Protein AF-A0A6B1H856-F1 (afdb_monomer)

Foldseek 3Di:
DDDPVVVVVVVVVVVVVVVVVVVVVVVVVVVVVVVVVVVVVVVVVVVVVVVVVVVVVVVVVVVVVVVVVVPDDPPPPPADDPDDDDPLLVVLCVLLVLLVVLLVVLVVCLVVCAPPDLVVLLVVLLCCLPPPDDDDPVSVVSLVVSCVVVVHDSSVSSVSSSNSNSVSSCVVNVVRD

Radius of gyration: 38.72 Å; Cα contacts (8 Å, |Δi|>4): 81; chains: 1; bounding box: 56×28×126 Å

Nearest PDB structures (foldseek):
  2x1e-assembly1_A  TM=2.823E-01  e=1.267E+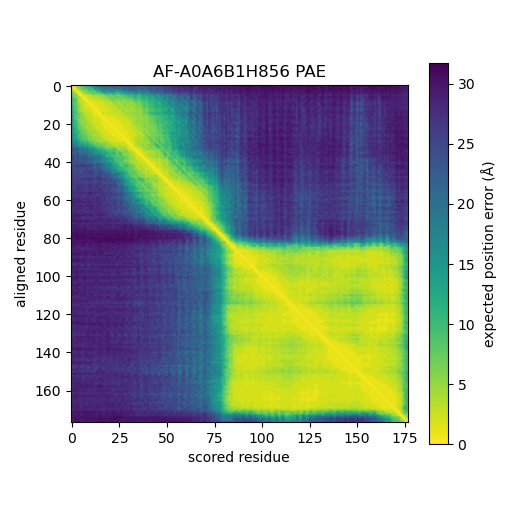00  Penicillium chrysogenum
  1d3y-assembly1_A  TM=3.545E-01  e=3.006E+00  Methanocaldococcus jannaschii
  6f03-assembly2_C  TM=2.697E-01  e=6.355E+00  Burkholderia pseudomallei K96243
  5lm1-assembly1_A  TM=1.932E-01  e=6.732E+00  Homo sapiens

pLDDT: mean 79.36, std 14.5, range [36.16, 94.88]

Secondary structure (DSSP, 8-state):
--SHHHHHHHHHHHHHHHHHHHHHHHHHHHHHHHHHHHHHHHHHHHHHHHHHHHHHHHHHHHHHHHHHHHHS------SS-S-PPPHHHHHHHHHTTHHHHHHHHHHHHHHHHTT--HHHHHHHHHHIIIII----HHHHHHHHHHHHHHT--HHHHHHHHHHHHHHHHHHHTT---

Structure (mmCIF, N/CA/C/O backbone):
data_AF-A0A6B1H856-F1
#
_entry.id   AF-A0A6B1H856-F1
#
loop_
_atom_site.group_PDB
_atom_site.id
_atom_site.type_symbol
_atom_site.label_atom_id
_atom_site.label_alt_id
_atom_site.label_comp_id
_atom_site.label_asym_id
_atom_site.label_entity_id
_atom_site.label_seq_id
_atom_site.pdbx_PDB_ins_code
_atom_site.Cartn_x
_atom_site.Cartn_y
_atom_site.Cartn_z
_atom_site.occupancy
_atom_site.B_iso_or_equiv
_atom_site.auth_seq_id
_atom_site.auth_comp_id
_atom_site.auth_asym_id
_atom_site.auth_atom_id
_atom_site.pdbx_PDB_model_num
ATOM 1 N N . MET A 1 1 ? 32.431 11.350 -100.558 1.00 49.12 1 MET A N 1
ATOM 2 C CA . MET A 1 1 ? 33.643 11.437 -99.713 1.00 49.12 1 MET A CA 1
ATOM 3 C C . MET A 1 1 ? 33.444 12.618 -98.779 1.00 49.12 1 MET A C 1
ATOM 5 O O . MET A 1 1 ? 33.185 13.685 -99.306 1.00 49.12 1 MET A O 1
ATOM 9 N N . GLU A 1 2 ? 33.426 12.564 -97.451 1.00 56.44 2 GLU A N 1
ATOM 10 C CA . GLU A 1 2 ? 33.459 11.530 -96.404 1.00 56.44 2 GLU A CA 1
ATOM 11 C C . GLU A 1 2 ? 32.804 12.185 -95.163 1.00 56.44 2 GLU A C 1
ATOM 13 O O . GLU A 1 2 ? 33.214 13.287 -94.807 1.00 56.44 2 GLU A O 1
ATOM 18 N N . PRO A 1 3 ? 31.793 11.571 -94.516 1.00 54.31 3 PRO A N 1
ATOM 19 C CA . PRO A 1 3 ? 31.451 11.953 -93.135 1.00 54.31 3 PRO A CA 1
ATOM 20 C C . PRO A 1 3 ? 31.368 10.771 -92.146 1.00 54.31 3 PRO A C 1
ATOM 22 O O . PRO A 1 3 ? 31.008 10.959 -90.986 1.00 54.31 3 PRO A O 1
ATOM 25 N N . ALA A 1 4 ? 31.699 9.547 -92.568 1.00 57.94 4 ALA A N 1
ATOM 26 C CA . ALA A 1 4 ? 31.541 8.349 -91.733 1.00 57.94 4 ALA A CA 1
ATOM 27 C C . ALA A 1 4 ? 32.590 8.230 -90.605 1.00 57.94 4 ALA A C 1
ATOM 29 O O . ALA A 1 4 ? 32.336 7.610 -89.574 1.00 57.94 4 ALA A O 1
ATOM 30 N N . THR A 1 5 ? 33.764 8.843 -90.765 1.00 61.78 5 THR A N 1
ATOM 31 C CA . THR A 1 5 ? 34.883 8.722 -89.818 1.00 61.78 5 THR A CA 1
ATOM 32 C C . THR A 1 5 ? 34.689 9.567 -88.560 1.00 61.78 5 THR A C 1
ATOM 34 O O . THR A 1 5 ? 35.033 9.124 -87.466 1.00 61.78 5 THR A O 1
ATOM 37 N N . THR A 1 6 ? 34.065 10.743 -88.663 1.00 61.50 6 THR A N 1
ATOM 38 C CA . THR A 1 6 ? 33.894 11.653 -87.521 1.00 61.50 6 THR A CA 1
ATOM 39 C C . THR A 1 6 ? 32.897 11.108 -86.494 1.00 61.50 6 THR A C 1
ATOM 41 O O . THR A 1 6 ? 33.195 11.105 -85.302 1.00 61.50 6 THR A O 1
ATOM 44 N N . GLN A 1 7 ? 31.750 10.568 -86.928 1.00 66.75 7 GLN A N 1
ATOM 45 C CA . GLN A 1 7 ? 30.763 9.964 -86.017 1.00 66.75 7 GLN A CA 1
ATOM 46 C C . GLN A 1 7 ? 31.324 8.743 -85.278 1.00 66.75 7 GLN A C 1
ATOM 48 O O . GLN A 1 7 ? 31.105 8.605 -84.076 1.00 66.75 7 GLN A O 1
ATOM 53 N N . SER A 1 8 ? 32.102 7.894 -85.956 1.00 69.56 8 SER A N 1
ATOM 54 C CA . SER A 1 8 ? 32.728 6.725 -85.326 1.00 69.56 8 SER A CA 1
ATOM 55 C C . SER A 1 8 ? 33.717 7.111 -84.221 1.00 69.56 8 SER A C 1
ATOM 57 O O . SER A 1 8 ? 33.785 6.428 -83.200 1.00 69.56 8 SER A O 1
ATOM 59 N N . ILE A 1 9 ? 34.464 8.208 -84.393 1.00 73.06 9 ILE A N 1
ATOM 60 C CA . ILE A 1 9 ? 35.393 8.712 -83.371 1.00 73.06 9 ILE A CA 1
ATOM 61 C C . ILE A 1 9 ? 34.614 9.246 -82.161 1.00 73.06 9 ILE A C 1
ATOM 63 O O . ILE A 1 9 ? 34.973 8.940 -81.025 1.00 73.06 9 ILE A O 1
ATOM 67 N N . TYR A 1 10 ? 33.506 9.964 -82.380 1.00 77.81 10 TYR A N 1
ATOM 68 C CA . TYR A 1 10 ? 32.648 10.443 -81.290 1.00 77.81 10 TYR A CA 1
ATOM 69 C C . TYR A 1 10 ? 32.064 9.305 -80.446 1.00 77.81 10 TYR A C 1
ATOM 71 O O . TYR A 1 10 ? 32.102 9.391 -79.221 1.00 77.81 10 TYR A O 1
ATOM 79 N N . TYR A 1 11 ? 31.573 8.226 -81.064 1.00 78.88 11 TYR A N 1
ATOM 80 C CA . TYR A 1 11 ? 31.053 7.076 -80.313 1.00 78.88 11 TYR A CA 1
ATOM 81 C C . TYR A 1 11 ? 32.138 6.350 -79.513 1.00 78.88 11 TYR A C 1
ATOM 83 O O . TYR A 1 11 ? 31.872 5.889 -78.404 1.00 78.88 11 TYR A O 1
ATOM 91 N N . LEU A 1 12 ? 33.366 6.287 -80.033 1.00 76.88 12 LEU A N 1
ATOM 92 C CA . LEU A 1 12 ? 34.487 5.644 -79.350 1.00 76.88 12 LEU A CA 1
ATOM 93 C C . LEU A 1 12 ? 34.953 6.465 -78.137 1.00 76.88 12 LEU A C 1
ATOM 95 O O . LEU A 1 12 ? 35.178 5.908 -77.063 1.00 76.88 12 LEU A O 1
ATOM 99 N N . VAL A 1 13 ? 35.005 7.794 -78.271 1.00 79.38 13 VAL A N 1
ATOM 100 C CA . VAL A 1 13 ? 35.313 8.709 -77.159 1.00 79.38 13 VAL A CA 1
ATOM 101 C C . VAL A 1 13 ? 34.187 8.712 -76.119 1.00 79.38 13 VAL A C 1
ATOM 103 O O . VAL A 1 13 ? 34.457 8.562 -74.930 1.00 79.38 13 VAL A O 1
ATOM 106 N N . ALA A 1 14 ? 32.924 8.808 -76.544 1.00 78.12 14 ALA A N 1
ATOM 107 C CA . ALA A 1 14 ? 31.774 8.787 -75.638 1.00 78.12 14 ALA A CA 1
ATOM 108 C C . ALA A 1 14 ? 31.650 7.449 -74.887 1.00 78.12 14 ALA A C 1
ATOM 110 O O . ALA A 1 14 ? 31.413 7.441 -73.678 1.00 78.12 14 ALA A O 1
ATOM 111 N N . GLY A 1 15 ? 31.872 6.323 -75.574 1.00 80.75 15 GLY A N 1
ATOM 112 C CA . GLY A 1 15 ? 31.908 4.994 -74.963 1.00 80.75 15 GLY A CA 1
ATOM 113 C C . GLY A 1 15 ? 33.058 4.838 -73.965 1.00 80.75 15 GLY A C 1
ATOM 114 O O . GLY A 1 15 ? 32.857 4.307 -72.872 1.00 80.75 15 GLY A O 1
ATOM 115 N N . GLY A 1 16 ? 34.239 5.376 -74.293 1.00 83.69 16 GLY A N 1
ATOM 116 C CA . GLY A 1 16 ? 35.383 5.431 -73.383 1.00 83.69 16 GLY A CA 1
ATOM 117 C C . GLY A 1 16 ? 35.087 6.236 -72.115 1.00 83.69 16 GLY A C 1
ATOM 118 O O . GLY A 1 16 ? 35.338 5.757 -71.010 1.00 83.69 16 GLY A O 1
ATOM 119 N N . CYS A 1 17 ? 34.481 7.420 -72.248 1.00 83.38 17 CYS A N 1
ATOM 120 C CA . CYS A 1 17 ? 34.088 8.250 -71.106 1.00 83.38 17 CYS A CA 1
ATOM 121 C C . CYS A 1 17 ? 33.026 7.576 -70.223 1.00 83.38 17 CYS A C 1
ATOM 123 O O . CYS A 1 17 ? 33.122 7.648 -68.999 1.00 83.38 17 CYS A O 1
ATOM 125 N N . ALA A 1 18 ? 32.041 6.896 -70.818 1.00 84.38 18 ALA A N 1
ATOM 126 C CA . ALA A 1 18 ? 31.001 6.188 -70.071 1.00 84.38 18 ALA A CA 1
ATOM 127 C C . ALA A 1 18 ? 31.567 5.016 -69.250 1.00 84.38 18 ALA A C 1
ATOM 129 O O . ALA A 1 18 ? 31.212 4.856 -68.082 1.00 84.38 18 ALA A O 1
ATOM 130 N N . LEU A 1 19 ? 32.492 4.238 -69.824 1.00 85.50 19 LEU A N 1
ATOM 131 C CA . LEU A 1 19 ? 33.198 3.176 -69.099 1.00 85.50 19 LEU A CA 1
ATOM 132 C C . LEU A 1 19 ? 34.017 3.736 -67.936 1.00 85.50 19 LEU A C 1
ATOM 134 O O . LEU A 1 19 ? 33.970 3.201 -66.830 1.00 85.50 19 LEU A O 1
ATOM 138 N N . LEU A 1 20 ? 34.729 4.838 -68.164 1.00 84.50 20 LEU A N 1
ATOM 139 C CA . LEU A 1 20 ? 35.564 5.466 -67.144 1.00 84.50 20 LEU A CA 1
ATOM 140 C C . LEU A 1 20 ? 34.712 6.001 -65.980 1.00 84.50 20 LEU A C 1
ATOM 142 O O . LEU A 1 20 ? 35.036 5.765 -64.817 1.00 84.50 20 LEU A O 1
ATOM 146 N N . ALA A 1 21 ? 33.566 6.621 -66.277 1.00 84.25 21 ALA A N 1
ATOM 147 C CA . ALA A 1 21 ? 32.604 7.053 -65.264 1.00 84.25 21 ALA A CA 1
ATOM 148 C C . ALA A 1 21 ? 32.016 5.875 -64.465 1.00 84.25 21 ALA A C 1
ATOM 150 O O . ALA A 1 21 ? 31.903 5.959 -63.241 1.00 84.25 21 ALA A O 1
ATOM 151 N N . ALA A 1 22 ? 31.690 4.761 -65.130 1.00 85.06 22 ALA A N 1
ATOM 152 C CA . ALA A 1 22 ? 31.180 3.561 -64.467 1.00 85.06 22 ALA A CA 1
ATOM 153 C C . ALA A 1 22 ? 32.213 2.949 -63.504 1.00 85.06 22 ALA A C 1
ATOM 155 O O . ALA A 1 22 ? 31.863 2.562 -62.388 1.00 85.06 22 ALA A O 1
ATOM 156 N N . VAL A 1 23 ? 33.490 2.916 -63.898 1.00 87.94 23 VAL A N 1
ATOM 157 C CA . VAL A 1 23 ? 34.587 2.438 -63.041 1.00 87.94 23 VAL A CA 1
ATOM 158 C C . VAL A 1 23 ? 34.771 3.348 -61.825 1.00 87.94 23 VAL A C 1
ATOM 160 O O . VAL A 1 23 ? 34.877 2.846 -60.707 1.00 87.94 23 VAL A O 1
ATOM 163 N N . ILE A 1 24 ? 34.736 4.672 -62.006 1.00 85.38 24 ILE A N 1
ATOM 164 C CA . ILE A 1 24 ? 34.829 5.627 -60.890 1.00 85.38 24 ILE A CA 1
ATOM 165 C C . ILE A 1 24 ? 33.668 5.431 -59.908 1.00 85.38 24 ILE A C 1
ATOM 167 O O . ILE A 1 24 ? 33.898 5.338 -58.703 1.00 85.38 24 ILE A O 1
ATOM 171 N N . MET A 1 25 ? 32.428 5.305 -60.396 1.00 83.38 25 MET A N 1
ATOM 172 C CA . MET A 1 25 ? 31.273 5.049 -59.525 1.00 83.38 25 MET A CA 1
ATOM 173 C C . MET A 1 25 ? 31.407 3.734 -58.753 1.00 83.38 25 MET A C 1
ATOM 175 O O . MET A 1 25 ? 31.034 3.678 -57.581 1.00 83.38 25 MET A O 1
ATOM 179 N N . LEU A 1 26 ? 31.943 2.685 -59.383 1.00 82.81 26 LEU A N 1
ATOM 180 C CA . LEU A 1 26 ? 32.168 1.400 -58.726 1.00 82.81 26 LEU A CA 1
ATOM 181 C C . LEU A 1 26 ? 33.184 1.531 -57.582 1.00 82.81 26 LEU A C 1
ATOM 183 O O . LEU A 1 26 ? 32.929 1.038 -56.487 1.00 82.81 26 LEU A O 1
ATOM 187 N N . ILE A 1 27 ? 34.295 2.236 -57.814 1.00 81.00 27 ILE A N 1
ATOM 188 C CA . ILE A 1 27 ? 35.335 2.472 -56.801 1.00 81.00 27 ILE A CA 1
ATOM 189 C C . ILE A 1 27 ? 34.759 3.263 -55.620 1.00 81.00 27 ILE A C 1
ATOM 191 O O . ILE A 1 27 ? 34.866 2.820 -54.478 1.00 81.00 27 ILE A O 1
ATOM 195 N N . VAL A 1 28 ? 34.049 4.365 -55.890 1.00 79.19 28 VAL A N 1
ATOM 196 C CA . VAL A 1 28 ? 33.394 5.183 -54.851 1.00 79.19 28 VAL A CA 1
ATOM 197 C C . VAL A 1 28 ? 32.374 4.361 -54.052 1.00 79.19 28 VAL A C 1
ATOM 199 O O . VAL A 1 28 ? 32.267 4.482 -52.826 1.00 79.19 28 VAL A O 1
ATOM 202 N N . ARG A 1 29 ? 31.620 3.481 -54.719 1.00 76.88 29 ARG A N 1
ATOM 203 C CA . ARG A 1 29 ? 30.659 2.594 -54.054 1.00 76.88 29 ARG A CA 1
ATOM 204 C C . ARG A 1 29 ? 31.347 1.562 -53.154 1.00 76.88 29 ARG A C 1
ATOM 206 O O . ARG A 1 29 ? 30.844 1.293 -52.066 1.00 76.88 29 ARG A O 1
ATOM 213 N N . ILE A 1 30 ? 32.479 1.005 -53.578 1.00 75.31 30 ILE A N 1
ATOM 214 C CA . ILE A 1 30 ? 33.253 0.044 -52.779 1.00 75.31 30 ILE A CA 1
ATOM 215 C C . ILE A 1 30 ? 33.855 0.731 -51.545 1.00 75.31 30 ILE A C 1
ATOM 217 O O . ILE A 1 30 ? 33.715 0.213 -50.437 1.00 75.31 30 ILE A O 1
ATOM 221 N N . GLU A 1 31 ? 34.454 1.915 -51.701 1.00 76.50 31 GLU A N 1
ATOM 222 C CA . GLU A 1 31 ? 35.046 2.662 -50.582 1.00 76.50 31 GLU A CA 1
ATOM 223 C C . GLU A 1 31 ? 33.999 3.100 -49.550 1.00 76.50 31 GLU A C 1
ATOM 225 O O . GLU A 1 31 ? 34.204 2.938 -48.345 1.00 76.50 31 GLU A O 1
ATOM 230 N N . SER A 1 32 ? 32.845 3.597 -50.007 1.00 66.81 32 SER A N 1
ATOM 231 C CA . SER A 1 32 ? 31.744 3.990 -49.115 1.00 66.81 32 SER A CA 1
ATOM 232 C C . SER A 1 32 ? 31.185 2.811 -48.313 1.00 66.81 32 SER A C 1
ATOM 234 O O . SER A 1 32 ? 30.962 2.946 -47.109 1.00 66.81 32 SER A O 1
ATOM 236 N N . HIS A 1 33 ? 31.020 1.636 -48.932 1.00 65.44 33 HIS A N 1
ATOM 237 C CA . HIS A 1 33 ? 30.568 0.435 -48.218 1.00 65.44 33 HIS A CA 1
ATOM 238 C C . HIS A 1 33 ? 31.628 -0.080 -47.231 1.00 65.44 33 HIS A C 1
ATOM 240 O O . HIS A 1 33 ? 31.278 -0.532 -46.140 1.00 65.44 33 HIS A O 1
ATOM 246 N N . GLY A 1 34 ? 32.915 0.016 -47.582 1.00 68.88 34 GLY A N 1
ATOM 247 C CA . GLY A 1 34 ? 34.025 -0.351 -46.700 1.00 68.88 34 GLY A CA 1
ATOM 248 C C . GLY A 1 34 ? 34.099 0.523 -45.445 1.00 68.88 34 GLY A C 1
ATOM 249 O O . GLY A 1 34 ? 34.185 -0.007 -44.337 1.00 68.88 34 GLY A O 1
ATOM 250 N N . ARG A 1 35 ? 33.991 1.851 -45.602 1.00 69.88 35 ARG A N 1
ATOM 251 C CA . ARG A 1 35 ? 33.963 2.798 -44.473 1.00 69.88 35 ARG A CA 1
ATOM 252 C C . ARG A 1 35 ? 32.764 2.586 -43.559 1.00 69.88 35 ARG A C 1
ATOM 254 O O . ARG A 1 35 ? 32.945 2.503 -42.350 1.00 69.88 35 ARG A O 1
ATOM 261 N N . TRP A 1 36 ? 31.568 2.434 -44.128 1.00 64.31 36 TRP A N 1
ATOM 262 C CA . TRP A 1 36 ? 30.353 2.233 -43.336 1.00 64.31 36 TRP A CA 1
ATOM 263 C C . TRP A 1 36 ? 30.411 0.945 -42.506 1.00 64.31 36 TRP A C 1
ATOM 265 O O . TRP A 1 36 ? 30.050 0.940 -41.331 1.00 64.31 36 TRP A O 1
ATOM 275 N N . LYS A 1 37 ? 30.946 -0.142 -43.082 1.00 69.38 37 LYS A N 1
ATOM 276 C CA . LYS A 1 37 ? 31.134 -1.405 -42.359 1.00 69.38 37 LYS A CA 1
ATOM 277 C C . LYS A 1 37 ? 32.177 -1.285 -41.239 1.00 69.38 37 LYS A C 1
ATOM 279 O O . LYS A 1 37 ? 31.980 -1.863 -40.177 1.00 69.38 37 LYS A O 1
ATOM 284 N N . GLY A 1 38 ? 33.252 -0.522 -41.453 1.00 69.94 38 GLY A N 1
ATOM 285 C CA . GLY A 1 38 ? 34.268 -0.257 -40.428 1.00 69.94 38 GLY A CA 1
ATOM 286 C C . GLY A 1 38 ? 33.739 0.563 -39.247 1.00 69.94 38 GLY A C 1
ATOM 287 O O . GLY A 1 38 ? 33.967 0.194 -38.098 1.00 69.94 38 GLY A O 1
ATOM 288 N N . GLU A 1 39 ? 32.983 1.631 -39.520 1.00 67.50 39 GLU A N 1
ATOM 289 C CA . GLU A 1 39 ? 32.366 2.478 -38.486 1.00 67.50 39 GLU A CA 1
ATOM 290 C C . GLU A 1 39 ? 31.305 1.704 -37.678 1.00 67.50 39 GLU A C 1
ATOM 292 O O . GLU A 1 39 ? 31.250 1.820 -36.453 1.00 67.50 39 GLU A O 1
ATOM 297 N N . MET A 1 40 ? 30.514 0.842 -38.331 1.00 62.22 40 MET A N 1
ATOM 298 C CA . MET A 1 40 ? 29.532 -0.008 -37.649 1.00 62.22 40 MET A CA 1
ATOM 299 C C . MET A 1 40 ? 30.160 -1.058 -36.723 1.00 62.22 40 MET A C 1
ATOM 301 O O . MET A 1 40 ? 29.639 -1.285 -35.631 1.00 62.22 40 MET A O 1
ATOM 305 N N . GLU A 1 41 ? 31.251 -1.710 -37.132 1.00 69.56 41 GLU A N 1
ATOM 306 C CA . GLU A 1 41 ? 31.938 -2.692 -36.279 1.00 69.56 41 GLU A CA 1
ATOM 307 C C . GLU A 1 41 ? 32.613 -2.015 -35.075 1.00 69.56 41 GLU A C 1
ATOM 309 O O . GLU A 1 41 ? 32.529 -2.532 -33.961 1.00 69.56 41 GLU A O 1
ATOM 314 N N . ALA A 1 42 ? 33.189 -0.820 -35.259 1.00 67.75 42 ALA A N 1
ATOM 315 C CA . ALA A 1 42 ? 33.744 -0.030 -34.158 1.00 67.75 42 ALA A CA 1
ATOM 316 C C . ALA A 1 42 ? 32.661 0.373 -33.139 1.00 67.75 42 ALA A C 1
ATOM 318 O O . ALA A 1 42 ? 32.816 0.140 -31.941 1.00 67.75 42 ALA A O 1
ATOM 319 N N . HIS A 1 43 ? 31.517 0.876 -33.614 1.00 63.22 43 HIS A N 1
ATOM 320 C CA . 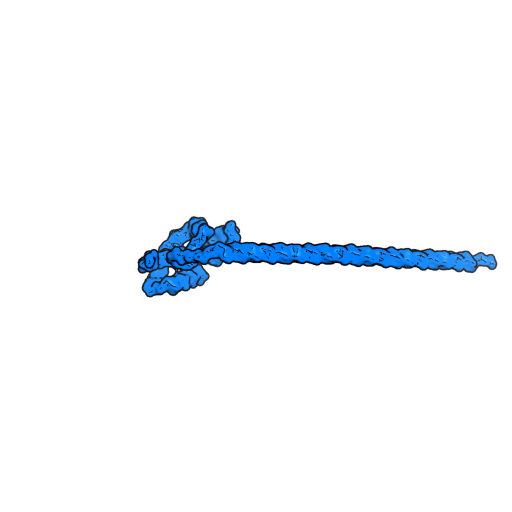HIS A 1 43 ? 30.393 1.250 -32.750 1.00 63.22 43 HIS A CA 1
ATOM 321 C C . HIS A 1 43 ? 29.764 0.034 -32.044 1.00 63.22 43 HIS A C 1
ATOM 323 O O . HIS A 1 43 ? 29.262 0.128 -30.921 1.00 63.22 43 HIS A O 1
ATOM 329 N N . LYS A 1 44 ? 29.776 -1.141 -32.684 1.00 63.62 44 LYS A N 1
ATOM 330 C CA . LYS A 1 44 ? 29.294 -2.384 -32.072 1.00 63.62 44 LYS A CA 1
ATOM 331 C C . LYS A 1 44 ? 30.226 -2.858 -30.955 1.00 63.62 44 LYS A C 1
ATOM 333 O O . LYS A 1 44 ? 29.720 -3.289 -29.920 1.00 63.62 44 LYS A O 1
ATOM 338 N N . ALA A 1 45 ? 31.542 -2.742 -31.144 1.00 67.44 45 ALA A N 1
ATOM 339 C CA . ALA A 1 45 ? 32.538 -3.060 -30.123 1.00 67.44 45 ALA A CA 1
ATOM 340 C C . ALA A 1 45 ? 32.402 -2.143 -28.892 1.00 67.44 45 ALA A C 1
ATOM 342 O O . ALA A 1 45 ? 32.325 -2.635 -27.763 1.00 67.44 45 ALA A O 1
ATOM 343 N N . GLU A 1 46 ? 32.246 -0.836 -29.111 1.00 64.31 46 GLU A N 1
ATOM 344 C CA . GLU A 1 46 ? 32.035 0.148 -28.042 1.00 64.31 46 GLU A CA 1
ATOM 345 C C . GLU A 1 46 ? 30.731 -0.121 -27.265 1.00 64.31 46 GLU A C 1
ATOM 347 O O . GLU A 1 46 ? 30.718 -0.161 -26.033 1.00 64.31 46 GLU A O 1
ATOM 352 N N . MET A 1 47 ? 29.633 -0.433 -27.966 1.00 62.66 47 MET A N 1
ATOM 353 C CA . MET A 1 47 ? 28.377 -0.829 -27.316 1.00 62.66 47 MET A CA 1
ATOM 354 C C . MET A 1 47 ? 28.500 -2.118 -26.496 1.00 62.66 47 MET A C 1
ATOM 356 O O . MET A 1 47 ? 27.834 -2.247 -25.466 1.00 62.66 47 MET A O 1
ATOM 360 N N . THR 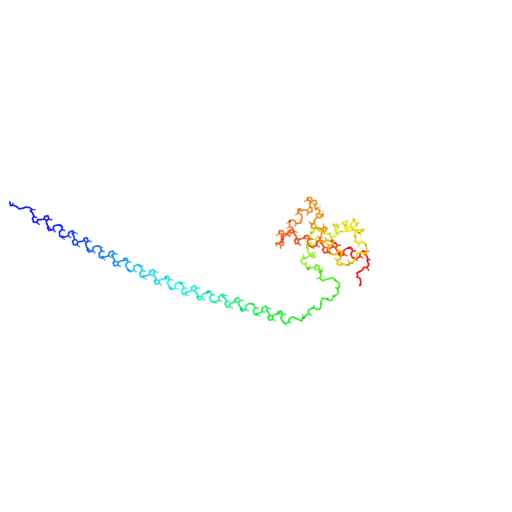A 1 48 ? 29.292 -3.098 -26.939 1.00 66.62 48 THR A N 1
ATOM 361 C CA . THR A 1 48 ? 29.495 -4.333 -26.167 1.00 66.62 48 THR A CA 1
ATOM 362 C C . THR A 1 48 ? 30.310 -4.098 -24.900 1.00 66.62 48 THR A C 1
ATOM 364 O O . THR A 1 48 ? 29.976 -4.667 -23.861 1.00 66.62 48 THR A O 1
ATOM 367 N N . GLU A 1 49 ? 31.306 -3.215 -24.948 1.00 68.75 49 GLU A N 1
ATOM 368 C CA . GLU A 1 49 ? 32.104 -2.832 -23.781 1.00 68.75 49 GLU A CA 1
ATOM 369 C C . GLU A 1 49 ? 31.268 -2.046 -22.760 1.00 68.75 49 GLU A C 1
ATOM 371 O O . GLU A 1 49 ? 31.297 -2.331 -21.557 1.00 68.75 49 GLU A O 1
ATOM 376 N N . HIS A 1 50 ? 30.419 -1.131 -23.237 1.00 63.28 50 HIS A N 1
ATOM 377 C CA . HIS A 1 50 ? 29.506 -0.390 -22.371 1.00 63.28 50 HIS A CA 1
ATOM 378 C C . HIS A 1 50 ? 28.481 -1.313 -21.691 1.00 63.28 50 HIS A C 1
ATOM 380 O O . HIS A 1 50 ? 28.249 -1.213 -20.486 1.00 63.28 50 HIS A O 1
ATOM 386 N N . LYS A 1 51 ? 27.923 -2.287 -22.427 1.00 63.44 51 LYS A N 1
ATOM 387 C CA . LYS A 1 51 ? 27.013 -3.299 -21.859 1.00 63.44 51 LYS A CA 1
ATOM 388 C C . LYS A 1 51 ? 27.686 -4.170 -20.798 1.00 63.44 51 LYS A C 1
ATOM 390 O O . LYS A 1 51 ? 27.068 -4.441 -19.772 1.00 63.44 51 LYS A O 1
ATOM 395 N N . ALA A 1 52 ? 28.933 -4.586 -21.021 1.00 70.94 52 ALA A N 1
ATOM 396 C CA . ALA A 1 52 ? 29.689 -5.365 -20.041 1.00 70.94 52 ALA A CA 1
ATOM 397 C C . ALA A 1 52 ? 29.955 -4.561 -18.757 1.00 70.94 52 ALA A C 1
ATOM 399 O O . ALA A 1 52 ? 29.836 -5.091 -17.653 1.00 70.94 52 ALA A O 1
ATOM 400 N N . THR A 1 53 ? 30.240 -3.265 -18.898 1.00 71.44 53 THR A N 1
ATOM 401 C CA . THR A 1 53 ? 30.486 -2.361 -17.766 1.00 71.44 53 THR A CA 1
ATOM 402 C C . THR A 1 53 ? 29.226 -2.157 -16.923 1.00 71.44 53 THR A C 1
ATOM 404 O O . THR A 1 53 ? 29.278 -2.268 -15.699 1.00 71.44 53 THR A O 1
ATOM 407 N N . VAL A 1 54 ? 28.076 -1.929 -17.565 1.00 69.00 54 VAL A N 1
ATOM 408 C CA . VAL A 1 54 ? 26.783 -1.781 -16.874 1.00 69.00 54 VAL A CA 1
ATOM 409 C C . VAL A 1 54 ? 26.368 -3.079 -16.178 1.00 69.00 54 VAL A C 1
ATOM 411 O O . VAL A 1 54 ? 25.904 -3.036 -15.040 1.00 69.00 54 VAL A O 1
ATOM 414 N N . ALA A 1 55 ? 26.570 -4.235 -16.818 1.00 71.25 55 ALA A N 1
ATOM 415 C CA . ALA A 1 55 ? 26.276 -5.531 -16.206 1.00 71.25 55 ALA A CA 1
ATOM 416 C C . ALA A 1 55 ? 27.103 -5.755 -14.930 1.00 71.25 55 ALA A C 1
ATOM 418 O O . ALA A 1 55 ? 26.546 -6.119 -13.896 1.00 71.25 55 ALA A O 1
ATOM 419 N N . LYS A 1 56 ? 28.404 -5.448 -14.979 1.00 78.06 56 LYS A N 1
ATOM 420 C CA . LYS A 1 56 ? 29.293 -5.546 -13.818 1.00 78.06 56 LYS A CA 1
ATOM 421 C C . LYS A 1 56 ? 28.890 -4.586 -12.693 1.00 78.06 56 LYS A C 1
ATOM 423 O O . LYS A 1 56 ? 28.895 -4.968 -11.530 1.00 78.06 56 LYS A O 1
ATOM 428 N N . PHE A 1 57 ? 28.491 -3.360 -13.029 1.00 74.69 57 PHE A N 1
ATOM 429 C CA . PHE A 1 57 ? 28.031 -2.385 -12.037 1.00 74.69 57 PHE A CA 1
ATOM 430 C C . PHE A 1 57 ? 26.745 -2.836 -11.321 1.00 74.69 57 PHE A C 1
ATOM 432 O O . PHE A 1 57 ? 26.623 -2.678 -10.108 1.00 74.69 57 PHE A O 1
ATOM 439 N N . MET A 1 58 ? 25.804 -3.446 -12.048 1.00 73.75 58 MET A N 1
ATOM 440 C CA . MET A 1 58 ? 24.581 -4.010 -11.460 1.00 73.75 58 MET A CA 1
ATOM 441 C C . MET A 1 58 ? 24.877 -5.189 -10.525 1.00 73.75 58 MET A C 1
ATOM 443 O O . MET A 1 58 ? 24.234 -5.325 -9.484 1.00 73.75 58 MET A O 1
ATOM 447 N N . GLU A 1 59 ? 25.859 -6.021 -10.872 1.00 80.75 59 GLU A N 1
ATOM 448 C CA . GLU A 1 59 ? 26.313 -7.127 -10.025 1.00 80.75 59 GLU A CA 1
ATOM 449 C C . GLU A 1 59 ? 26.970 -6.609 -8.734 1.00 80.75 59 GLU A C 1
ATOM 451 O O . GLU A 1 59 ? 26.601 -7.038 -7.644 1.00 80.75 59 GLU A O 1
ATOM 456 N N . GLU A 1 60 ? 27.822 -5.582 -8.824 1.00 81.25 60 GLU A N 1
ATOM 457 C CA . GLU A 1 60 ? 28.430 -4.939 -7.649 1.00 81.25 60 GLU A CA 1
ATOM 458 C C . GLU A 1 60 ? 27.393 -4.287 -6.714 1.00 81.25 60 GLU A C 1
ATOM 460 O O . GLU A 1 60 ? 27.546 -4.335 -5.491 1.00 81.25 60 GLU A O 1
ATOM 465 N N . ILE A 1 61 ? 26.322 -3.689 -7.254 1.00 76.50 61 ILE A N 1
ATOM 466 C CA . ILE A 1 61 ? 25.214 -3.162 -6.437 1.00 76.50 61 ILE A CA 1
ATOM 467 C C . ILE A 1 61 ? 24.502 -4.298 -5.704 1.00 76.50 61 ILE A C 1
ATOM 469 O O . ILE A 1 61 ? 24.228 -4.176 -4.509 1.00 76.50 61 ILE A O 1
ATOM 473 N N . ARG A 1 62 ? 24.206 -5.398 -6.405 1.00 78.56 62 ARG A N 1
ATOM 474 C CA . ARG A 1 62 ? 23.541 -6.562 -5.813 1.00 78.56 62 ARG A CA 1
ATOM 475 C C . ARG A 1 62 ? 24.358 -7.126 -4.655 1.00 78.56 62 ARG A C 1
ATOM 477 O O . ARG A 1 62 ? 23.798 -7.347 -3.583 1.00 78.56 62 ARG A O 1
ATOM 484 N N . ASP A 1 63 ? 25.655 -7.318 -4.852 1.00 83.00 63 ASP A N 1
ATOM 485 C CA . ASP A 1 63 ? 26.527 -7.898 -3.831 1.00 83.00 63 ASP A CA 1
ATOM 486 C C . ASP A 1 63 ? 26.649 -6.986 -2.606 1.00 83.00 63 ASP A C 1
ATOM 488 O O . ASP A 1 63 ? 26.566 -7.457 -1.473 1.00 83.00 63 ASP A O 1
ATOM 492 N N . ARG A 1 64 ? 26.738 -5.665 -2.809 1.00 75.44 64 ARG A N 1
ATOM 493 C CA . ARG A 1 64 ? 26.728 -4.697 -1.701 1.00 75.44 64 ARG A CA 1
ATOM 494 C C . ARG A 1 64 ? 25.410 -4.691 -0.938 1.00 75.44 64 ARG A C 1
ATOM 496 O O . ARG A 1 64 ? 25.424 -4.556 0.282 1.00 75.44 64 ARG A O 1
ATOM 503 N N . LEU A 1 65 ? 24.277 -4.824 -1.628 1.00 73.94 65 LEU A N 1
ATOM 504 C CA . LEU A 1 65 ? 22.976 -4.921 -0.965 1.00 73.94 65 LEU A CA 1
ATOM 505 C C . LEU A 1 65 ? 22.896 -6.190 -0.117 1.00 73.94 65 LEU A C 1
ATOM 507 O O . LEU A 1 65 ? 22.490 -6.109 1.038 1.00 73.94 65 LEU A O 1
ATOM 511 N N . LEU A 1 66 ? 23.334 -7.333 -0.650 1.00 75.88 66 LEU A N 1
ATOM 512 C CA . LEU A 1 66 ? 23.383 -8.587 0.104 1.00 75.88 66 LEU A CA 1
ATOM 513 C C . LEU A 1 66 ? 24.317 -8.488 1.319 1.00 75.88 66 LEU A C 1
ATOM 515 O O . LEU A 1 66 ? 23.924 -8.892 2.406 1.00 75.88 66 LEU A O 1
ATOM 519 N N . GLU A 1 67 ? 25.492 -7.864 1.183 1.00 81.06 67 GLU A N 1
ATOM 520 C CA . GLU A 1 67 ? 26.408 -7.629 2.311 1.00 81.06 67 GLU A CA 1
ATOM 521 C C . GLU A 1 67 ? 25.774 -6.746 3.401 1.00 81.06 67 GLU A C 1
ATOM 523 O O . GLU A 1 67 ? 25.984 -6.974 4.594 1.00 81.06 67 GLU A O 1
ATOM 528 N N . VAL A 1 68 ? 24.986 -5.738 3.012 1.00 74.50 68 VAL A N 1
ATOM 529 C CA . VAL A 1 68 ? 24.236 -4.902 3.961 1.00 74.50 68 VAL A CA 1
ATOM 530 C C . VAL A 1 68 ? 23.143 -5.714 4.654 1.00 74.50 68 VAL A C 1
ATOM 532 O O . VAL A 1 68 ? 23.014 -5.610 5.872 1.00 74.50 68 VAL A O 1
ATOM 535 N N . PHE A 1 69 ? 22.394 -6.541 3.920 1.00 66.38 69 PHE A N 1
ATOM 536 C CA . PHE A 1 69 ? 21.352 -7.393 4.500 1.00 66.38 69 PHE A CA 1
ATOM 537 C C . PHE A 1 69 ? 21.918 -8.450 5.458 1.00 66.38 69 PHE A C 1
ATOM 539 O O . PHE A 1 69 ? 21.359 -8.632 6.535 1.00 66.38 69 PHE A O 1
ATOM 546 N N . ASP A 1 70 ? 23.055 -9.068 5.131 1.00 73.88 70 ASP A N 1
ATOM 547 C CA . ASP A 1 70 ? 23.717 -10.063 5.988 1.00 73.88 70 ASP A CA 1
ATOM 548 C C . ASP A 1 70 ? 24.327 -9.450 7.261 1.00 73.88 70 ASP A C 1
ATOM 550 O O . ASP A 1 70 ? 24.506 -10.133 8.271 1.00 73.88 70 ASP A O 1
ATOM 554 N N . ARG A 1 71 ? 24.665 -8.154 7.232 1.00 75.12 71 ARG A N 1
ATOM 555 C CA . ARG A 1 71 ? 25.206 -7.420 8.389 1.00 75.12 71 ARG A CA 1
ATOM 556 C C . ARG A 1 71 ? 24.149 -6.874 9.333 1.00 75.12 71 ARG A C 1
ATOM 558 O O . ARG A 1 71 ? 24.497 -6.471 10.446 1.00 75.12 71 ARG A O 1
ATOM 565 N N . LEU A 1 72 ? 22.891 -6.811 8.911 1.00 58.41 72 LEU A N 1
ATOM 566 C CA . LEU A 1 72 ? 21.826 -6.382 9.799 1.00 58.41 72 LEU A CA 1
ATOM 567 C C . LEU A 1 72 ? 21.551 -7.518 10.793 1.00 58.41 72 LEU A C 1
ATOM 569 O O . LEU A 1 72 ? 21.302 -8.649 10.372 1.00 58.41 72 LEU A O 1
ATOM 573 N N . PRO A 1 73 ? 21.604 -7.264 12.116 1.00 53.31 73 PRO A N 1
ATOM 574 C CA . PRO A 1 73 ? 21.153 -8.260 13.074 1.00 53.31 73 PRO A CA 1
ATOM 575 C C . PRO A 1 73 ? 19.702 -8.619 12.728 1.00 53.31 73 PRO A C 1
ATOM 577 O O . PRO A 1 73 ? 18.957 -7.720 12.322 1.00 53.31 73 PRO A O 1
ATOM 580 N N . PRO A 1 74 ? 19.278 -9.888 12.879 1.00 52.09 74 PRO A N 1
ATOM 581 C CA . PRO A 1 74 ? 17.875 -10.240 12.733 1.00 52.09 74 PRO A CA 1
ATOM 582 C C . PRO A 1 74 ? 17.111 -9.367 13.717 1.00 52.09 74 PRO A C 1
ATOM 584 O O . PRO A 1 74 ? 17.242 -9.547 14.925 1.00 52.09 74 PRO A O 1
ATOM 587 N N . VAL A 1 75 ? 16.410 -8.354 13.208 1.00 52.50 75 VAL A N 1
ATOM 588 C CA . VAL A 1 75 ? 15.651 -7.434 14.045 1.00 52.50 75 VAL A CA 1
ATOM 589 C C . VAL A 1 75 ? 14.564 -8.294 14.677 1.00 52.50 75 VAL A C 1
ATOM 591 O O . VAL A 1 75 ? 13.704 -8.793 13.946 1.00 52.50 75 VAL A O 1
ATOM 594 N N . PRO A 1 76 ? 14.599 -8.550 15.997 1.00 44.22 76 PRO A N 1
ATOM 595 C CA . PRO A 1 76 ? 13.471 -9.192 16.626 1.00 44.22 76 PRO A CA 1
ATOM 596 C C . PRO A 1 76 ? 12.319 -8.203 16.482 1.00 44.22 76 PRO A C 1
ATOM 598 O O . PRO A 1 76 ? 12.388 -7.086 16.997 1.00 44.22 76 PRO A O 1
ATOM 601 N N . VAL A 1 77 ? 11.287 -8.590 15.735 1.00 47.16 77 VAL A N 1
ATOM 602 C CA . VAL A 1 77 ? 10.007 -7.880 15.711 1.00 47.16 77 VAL A CA 1
ATOM 603 C C . VAL A 1 77 ? 9.399 -8.076 17.098 1.00 47.16 77 VAL A C 1
ATOM 605 O O . VAL A 1 77 ? 8.650 -9.014 17.358 1.00 47.16 77 VAL A O 1
ATOM 608 N N . ALA A 1 78 ? 9.866 -7.272 18.046 1.00 39.44 78 ALA A N 1
ATOM 609 C CA . ALA A 1 78 ? 9.464 -7.321 19.433 1.00 39.44 78 ALA A CA 1
ATOM 610 C C . ALA A 1 78 ? 8.140 -6.563 19.583 1.00 39.44 78 ALA A C 1
ATOM 612 O O . ALA A 1 78 ? 8.122 -5.336 19.543 1.00 39.44 78 ALA A O 1
ATOM 613 N N . GLY A 1 79 ? 7.059 -7.318 19.791 1.00 38.62 79 GLY A N 1
ATOM 614 C CA . GLY A 1 79 ? 5.824 -6.846 20.423 1.00 38.62 79 GLY A CA 1
ATOM 615 C C . GLY A 1 79 ? 4.732 -6.322 19.481 1.00 38.62 79 GLY A C 1
ATOM 616 O O . GLY A 1 79 ? 4.871 -5.263 18.881 1.00 38.62 79 GLY A O 1
ATOM 617 N N . GLY A 1 80 ? 3.599 -7.034 19.449 1.00 44.44 80 GLY A N 1
ATOM 618 C CA . GLY A 1 80 ? 2.296 -6.559 18.964 1.00 44.44 80 GLY A CA 1
ATOM 619 C C . GLY A 1 80 ? 2.187 -6.355 17.450 1.00 44.44 80 GLY A C 1
ATOM 620 O O . GLY A 1 80 ? 2.546 -5.293 16.953 1.00 44.44 80 GLY A O 1
ATOM 621 N N . SER A 1 81 ? 1.624 -7.361 16.769 1.00 39.75 81 SER A N 1
ATOM 622 C CA . SER A 1 81 ? 1.273 -7.424 15.338 1.00 39.75 81 SER A CA 1
ATOM 623 C C . SER A 1 81 ? 2.417 -7.179 14.320 1.00 39.75 81 SER A C 1
ATOM 625 O O . SER A 1 81 ? 3.015 -6.106 14.302 1.00 39.75 81 SER A O 1
ATOM 627 N N . PRO A 1 82 ? 2.708 -8.123 13.394 1.00 49.72 82 PRO A N 1
ATOM 628 C CA . PRO A 1 82 ? 3.762 -7.982 12.371 1.00 49.72 82 PRO A CA 1
ATOM 629 C C . PRO A 1 82 ? 3.576 -6.826 11.371 1.00 49.72 82 PRO A C 1
ATOM 631 O O . PRO A 1 82 ? 4.468 -6.567 10.567 1.00 49.72 82 PRO A O 1
ATOM 634 N N . LEU A 1 83 ? 2.420 -6.159 11.386 1.00 60.91 83 LEU A N 1
ATOM 635 C CA . LEU A 1 83 ? 2.013 -5.126 10.435 1.00 60.91 83 LEU A CA 1
ATOM 636 C C . LEU A 1 83 ? 1.619 -3.858 11.197 1.00 60.91 83 LEU A C 1
ATOM 638 O O . LEU A 1 83 ? 0.441 -3.511 11.258 1.00 60.91 83 LEU A O 1
ATOM 642 N N . ARG A 1 84 ? 2.585 -3.196 11.831 1.00 65.00 84 ARG A N 1
ATOM 643 C CA . ARG A 1 84 ? 2.395 -1.815 12.295 1.00 65.00 84 ARG A CA 1
ATOM 644 C C . ARG A 1 84 ? 2.533 -0.867 11.112 1.00 65.00 84 ARG A C 1
ATOM 646 O O . ARG A 1 84 ? 3.278 -1.162 10.173 1.00 65.00 84 ARG A O 1
ATOM 653 N N . LEU A 1 85 ? 1.843 0.269 11.169 1.00 74.56 85 LEU A N 1
ATOM 654 C CA . LEU A 1 85 ? 2.056 1.319 10.183 1.00 74.56 85 LEU A CA 1
ATOM 655 C C . LEU A 1 85 ? 3.531 1.732 10.176 1.00 74.56 85 LEU A C 1
ATOM 657 O O . LEU A 1 85 ? 4.190 1.841 11.210 1.00 74.56 85 LEU A O 1
ATOM 661 N N . THR A 1 86 ? 4.064 1.917 8.973 1.00 82.62 86 THR A N 1
ATOM 662 C CA . THR A 1 86 ? 5.359 2.575 8.796 1.00 82.62 86 THR A CA 1
ATOM 663 C C . THR A 1 86 ? 5.175 4.081 8.982 1.00 82.62 86 THR A C 1
ATOM 665 O O . THR A 1 86 ? 4.050 4.566 8.914 1.00 82.62 86 THR A O 1
ATOM 668 N N . LYS A 1 87 ? 6.263 4.851 9.118 1.00 81.81 87 LYS A N 1
ATOM 669 C CA . LYS A 1 87 ? 6.179 6.326 9.169 1.00 81.81 87 LYS A CA 1
ATOM 670 C C . LYS A 1 87 ? 5.370 6.922 8.013 1.00 81.81 87 LYS A C 1
ATOM 672 O O . LYS A 1 87 ? 4.655 7.890 8.208 1.00 81.81 87 LYS A O 1
ATOM 677 N N . LEU A 1 88 ? 5.474 6.328 6.820 1.00 80.31 88 LEU A N 1
ATOM 678 C CA . LEU A 1 88 ? 4.675 6.735 5.665 1.00 80.31 88 LEU A CA 1
ATOM 679 C C . LEU A 1 88 ? 3.183 6.449 5.888 1.00 80.31 88 LEU A C 1
ATOM 681 O O . LEU A 1 88 ? 2.353 7.300 5.608 1.00 80.31 88 LEU A O 1
ATOM 685 N N . GLY A 1 89 ? 2.849 5.277 6.432 1.00 85.94 89 GLY A N 1
ATOM 686 C CA . GLY A 1 89 ? 1.472 4.930 6.790 1.00 85.94 89 GLY A CA 1
ATOM 687 C C . GLY A 1 89 ? 0.8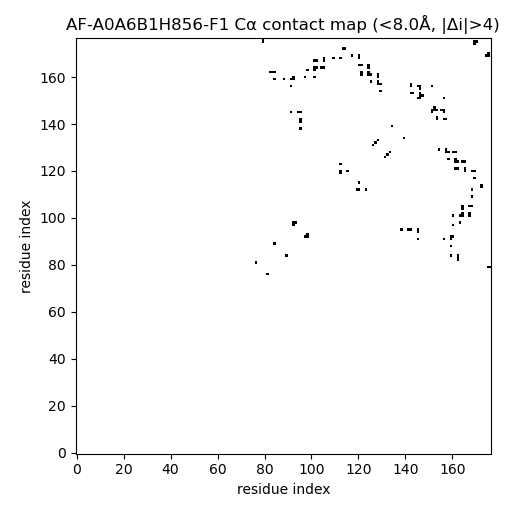89 5.835 7.878 1.00 85.94 89 GLY A C 1
ATOM 688 O O . GLY A 1 89 ? -0.277 6.194 7.792 1.00 85.94 89 GLY A O 1
ATOM 689 N N . GLU A 1 90 ? 1.696 6.248 8.860 1.00 88.19 90 GLU A N 1
ATOM 690 C CA . GLU A 1 90 ? 1.298 7.238 9.872 1.00 88.19 90 GLU A CA 1
ATOM 691 C C . GLU A 1 90 ? 1.000 8.600 9.229 1.00 88.19 90 GLU A C 1
ATOM 693 O O . GLU A 1 90 ? -0.046 9.182 9.494 1.00 88.19 90 GLU A O 1
ATOM 698 N N . THR A 1 91 ? 1.860 9.077 8.321 1.00 90.06 91 THR A N 1
ATOM 699 C CA . THR A 1 91 ? 1.624 10.331 7.583 1.00 90.06 91 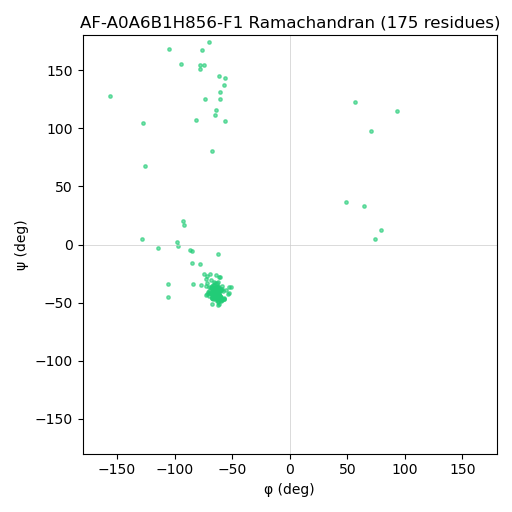THR A CA 1
ATOM 700 C C . THR A 1 91 ? 0.355 10.268 6.732 1.00 90.06 91 THR A C 1
ATOM 702 O O . THR A 1 91 ? -0.448 11.192 6.773 1.00 90.06 91 THR A O 1
ATOM 705 N N . ILE A 1 92 ? 0.128 9.163 6.015 1.00 89.94 92 ILE A N 1
ATOM 706 C CA . ILE A 1 92 ? -1.099 8.953 5.231 1.00 89.94 92 ILE A CA 1
ATOM 707 C C . ILE A 1 92 ? -2.333 8.952 6.144 1.00 89.94 92 ILE A C 1
ATOM 709 O O . ILE A 1 92 ? -3.346 9.563 5.819 1.00 89.94 92 ILE A O 1
ATOM 713 N N . ALA A 1 93 ? -2.257 8.287 7.299 1.00 91.06 93 ALA A N 1
ATOM 714 C CA . ALA A 1 93 ? -3.354 8.250 8.260 1.00 91.06 93 ALA A CA 1
ATOM 715 C C . ALA A 1 93 ? -3.711 9.647 8.795 1.00 91.06 93 ALA A C 1
ATOM 717 O O . ALA A 1 93 ? -4.894 9.959 8.936 1.00 91.06 93 ALA A O 1
ATOM 718 N N . GLU A 1 94 ? -2.703 10.479 9.073 1.00 91.88 94 GLU A N 1
ATOM 719 C CA . GLU A 1 94 ? -2.885 11.871 9.498 1.00 91.88 94 GLU A CA 1
ATOM 720 C C . GLU A 1 94 ? -3.471 12.741 8.378 1.00 91.88 94 GLU A C 1
ATOM 722 O O . GLU A 1 94 ? -4.432 13.463 8.617 1.00 91.88 94 GLU A O 1
ATOM 727 N N . GLU A 1 95 ? -2.951 12.650 7.150 1.00 90.00 95 GLU A N 1
ATOM 728 C CA . GLU A 1 95 ? -3.446 13.431 6.002 1.00 90.00 95 GLU A CA 1
ATOM 729 C C . GLU A 1 95 ? -4.906 13.124 5.647 1.00 90.00 95 GLU A C 1
ATOM 731 O O . GLU A 1 95 ? -5.637 14.001 5.184 1.00 90.00 95 GLU A O 1
ATOM 736 N N . LEU A 1 96 ? -5.338 11.881 5.865 1.00 89.50 96 LEU A N 1
ATOM 737 C CA . LEU A 1 96 ? -6.711 11.450 5.620 1.00 89.50 96 LEU A CA 1
ATOM 738 C C . LEU A 1 96 ? -7.660 11.736 6.791 1.00 89.50 96 LEU A C 1
ATOM 740 O O . LEU A 1 96 ? -8.852 11.466 6.661 1.00 89.50 96 LEU A O 1
ATOM 744 N N . ASP A 1 97 ? -7.165 12.221 7.936 1.00 90.56 97 ASP A N 1
ATOM 745 C CA . ASP A 1 97 ? -7.914 12.229 9.202 1.00 90.56 97 ASP A CA 1
ATOM 746 C C . ASP A 1 97 ? -8.541 10.844 9.504 1.00 90.56 97 ASP A C 1
ATOM 748 O O . ASP A 1 97 ? -9.653 10.715 10.032 1.00 90.56 97 ASP A O 1
ATOM 752 N N . ALA A 1 98 ? -7.818 9.772 9.150 1.00 88.69 98 ALA A N 1
ATOM 753 C CA . ALA A 1 98 ? -8.348 8.411 9.080 1.00 88.69 98 ALA A CA 1
ATOM 754 C C . ALA A 1 98 ? -8.856 7.894 10.434 1.00 88.69 98 ALA A C 1
ATOM 756 O O . ALA A 1 98 ? -9.785 7.089 10.479 1.00 88.69 98 ALA A O 1
ATOM 757 N N . SER A 1 99 ? -8.299 8.379 11.545 1.00 87.62 99 SER A N 1
ATOM 758 C CA . SER A 1 99 ? -8.703 7.994 12.901 1.00 87.62 99 SER A CA 1
ATOM 759 C C . SER A 1 99 ? -10.200 8.199 13.158 1.00 87.62 99 SER A C 1
ATOM 761 O O . SER A 1 99 ? -10.841 7.347 13.772 1.00 87.62 99 SER A O 1
ATOM 763 N N . GLU A 1 100 ? -10.796 9.288 12.657 1.00 88.50 100 GLU A N 1
ATOM 764 C CA . GLU A 1 100 ? -12.233 9.528 12.836 1.00 88.50 100 GLU A CA 1
ATOM 765 C C . GLU A 1 100 ? -13.091 8.591 11.983 1.00 88.50 100 GLU A C 1
ATOM 767 O O . GLU A 1 100 ? -14.170 8.168 12.408 1.00 88.50 100 GLU A O 1
ATOM 772 N N . TRP A 1 101 ? -12.627 8.270 10.774 1.00 89.25 101 TRP A N 1
ATOM 773 C CA . TRP A 1 101 ? -13.330 7.368 9.861 1.00 89.25 101 TRP A CA 1
ATOM 774 C C . TRP A 1 101 ? -13.350 5.965 10.450 1.00 89.25 101 TRP A C 1
ATOM 776 O O . TRP A 1 101 ? -14.400 5.330 10.550 1.00 89.25 101 TRP A O 1
ATOM 786 N N . ILE A 1 102 ? -12.185 5.526 10.914 1.00 91.81 102 ILE A N 1
ATOM 787 C CA . ILE A 1 102 ? -11.975 4.209 11.486 1.00 91.81 102 ILE A CA 1
ATOM 788 C C . ILE A 1 102 ? -12.744 4.042 12.790 1.00 91.81 102 ILE A C 1
ATOM 790 O O . ILE A 1 102 ? -13.382 3.011 12.957 1.00 91.81 102 ILE A O 1
ATOM 794 N N . ALA A 1 103 ? -12.787 5.044 13.670 1.00 90.12 103 ALA A N 1
ATOM 795 C CA . ALA A 1 103 ? -13.571 4.955 14.903 1.00 90.12 103 ALA A CA 1
ATOM 796 C C . ALA A 1 103 ? -15.073 4.731 14.634 1.00 90.12 103 ALA A C 1
ATOM 798 O O . ALA A 1 103 ? -15.725 3.951 15.335 1.00 90.12 103 ALA A O 1
ATOM 799 N N . LYS A 1 104 ? -15.629 5.380 13.600 1.00 90.62 104 LYS A N 1
ATOM 800 C CA . LYS A 1 104 ? -17.030 5.187 13.186 1.00 90.62 104 LYS A CA 1
ATOM 801 C C . LYS A 1 104 ? -17.250 3.789 12.616 1.00 90.62 104 LYS A C 1
ATOM 803 O O . LYS A 1 104 ? -18.123 3.074 13.097 1.00 90.62 104 LYS A O 1
ATOM 808 N N . VAL A 1 105 ? -16.418 3.382 11.656 1.00 92.25 105 VAL A N 1
ATOM 809 C CA . VAL A 1 105 ? -16.503 2.054 11.030 1.00 92.25 105 VAL A CA 1
ATOM 810 C C . VAL A 1 105 ? -16.324 0.949 12.072 1.00 92.25 105 VAL A C 1
ATOM 812 O O . VAL A 1 105 ? -17.115 0.013 12.119 1.00 92.25 105 VAL A O 1
ATOM 815 N N . ALA A 1 106 ? -15.342 1.080 12.965 1.00 91.62 106 ALA A N 1
ATOM 816 C CA . ALA A 1 106 ? -15.088 0.133 14.042 1.00 91.62 106 ALA A CA 1
ATOM 817 C C . ALA A 1 106 ? -16.303 -0.025 14.962 1.0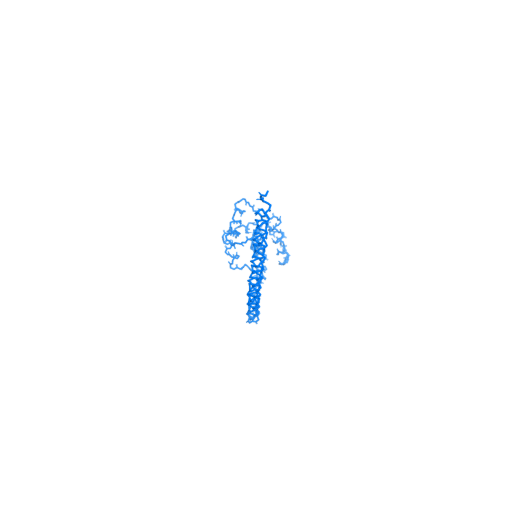0 91.62 106 ALA A C 1
ATOM 819 O O . ALA A 1 106 ? -16.594 -1.138 15.385 1.00 91.62 106 ALA A O 1
ATOM 820 N N . ALA A 1 107 ? -17.033 1.054 15.264 1.00 90.94 107 ALA A N 1
ATOM 821 C CA . ALA A 1 107 ? -18.254 0.977 16.064 1.00 90.94 107 ALA A CA 1
ATOM 822 C C . ALA A 1 107 ? -19.383 0.210 15.353 1.00 90.94 107 ALA A C 1
ATOM 824 O O . ALA A 1 107 ? -20.141 -0.494 16.019 1.00 90.94 107 ALA A O 1
ATOM 825 N N . GLU A 1 108 ? -19.479 0.318 14.026 1.00 91.50 108 GLU A N 1
ATOM 826 C CA . GLU A 1 108 ? -20.482 -0.384 13.216 1.00 91.50 108 GLU A CA 1
ATOM 827 C C . GLU A 1 108 ? -20.200 -1.888 13.126 1.00 91.50 108 GLU A C 1
ATOM 829 O O . GLU A 1 108 ? -21.113 -2.694 13.293 1.00 91.50 108 GLU A O 1
ATOM 834 N N . VAL A 1 109 ? -18.935 -2.267 12.926 1.00 92.31 109 VAL A N 1
ATOM 835 C CA . VAL A 1 109 ? -18.538 -3.662 12.657 1.00 92.31 109 VAL A CA 1
ATOM 836 C C . VAL A 1 109 ? -18.051 -4.423 13.889 1.00 92.31 109 VAL A C 1
ATOM 838 O O . VAL A 1 109 ? -17.719 -5.605 13.804 1.00 92.31 109 VAL A O 1
ATOM 841 N N . ARG A 1 110 ? -18.001 -3.780 15.063 1.00 90.56 110 ARG A N 1
ATOM 842 C CA . ARG A 1 110 ? -17.479 -4.396 16.298 1.00 90.56 110 ARG A CA 1
ATOM 843 C C . ARG A 1 110 ? -18.154 -5.726 16.625 1.00 90.56 110 ARG A C 1
ATOM 845 O O . ARG A 1 110 ? -17.476 -6.673 17.012 1.00 90.56 110 ARG A O 1
ATOM 852 N N . GLY A 1 111 ? -19.476 -5.795 16.468 1.00 89.19 111 GLY A N 1
ATOM 853 C CA . GLY A 1 111 ? -20.249 -7.005 16.757 1.00 89.19 111 GLY A CA 1
ATOM 854 C C . GLY A 1 111 ? -19.888 -8.186 15.852 1.00 89.19 111 GLY A C 1
ATOM 855 O O . GLY A 1 111 ? -20.003 -9.333 16.274 1.00 89.19 111 GLY A O 1
ATOM 856 N N . ASP A 1 112 ? -19.390 -7.921 14.642 1.00 89.19 112 ASP A N 1
ATOM 857 C CA . ASP A 1 112 ? -19.009 -8.960 13.685 1.00 89.19 112 ASP A CA 1
ATOM 858 C C . ASP A 1 112 ? -17.661 -9.601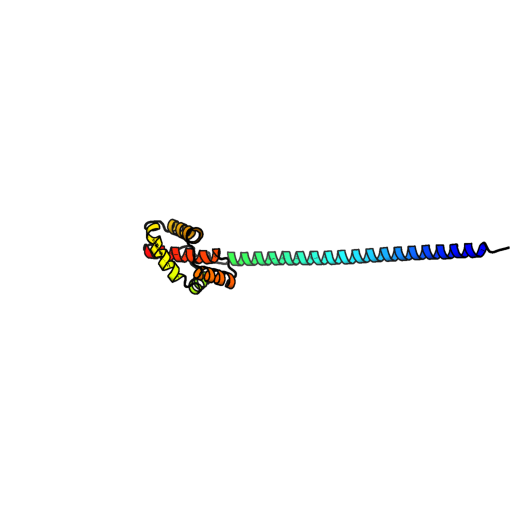 14.020 1.00 89.19 112 ASP A C 1
ATOM 860 O O . ASP A 1 112 ? -17.350 -10.681 13.511 1.00 89.19 112 ASP A O 1
ATOM 864 N N . VAL A 1 113 ? -16.849 -8.958 14.863 1.00 90.50 113 VAL A N 1
ATOM 865 C CA . VAL A 1 113 ? -15.511 -9.431 15.247 1.00 90.50 113 VAL A CA 1
ATOM 866 C C . VAL A 1 113 ? -15.384 -9.802 16.722 1.00 90.50 113 VAL A C 1
ATOM 868 O O . VAL A 1 113 ? -14.341 -10.303 17.140 1.00 90.50 113 VAL A O 1
ATOM 871 N N . GLU A 1 114 ? -16.434 -9.605 17.516 1.00 88.69 114 GLU A N 1
ATOM 872 C CA . GLU A 1 114 ? -16.418 -9.912 18.943 1.00 88.69 114 GLU A CA 1
ATOM 873 C C . GLU A 1 114 ? -16.155 -11.410 19.191 1.00 88.69 114 GLU A C 1
ATOM 875 O O . GLU A 1 114 ? -16.832 -12.289 18.656 1.00 88.69 114 GLU A O 1
ATOM 880 N N . GLY A 1 115 ? -15.128 -11.712 19.992 1.00 84.88 115 GLY A N 1
ATOM 881 C CA . GLY A 1 115 ? -14.714 -13.084 20.307 1.00 84.88 115 GLY A CA 1
ATOM 882 C C . GLY A 1 115 ? -13.984 -13.829 19.179 1.00 84.88 115 GLY A C 1
ATOM 883 O O . GLY A 1 115 ? -13.690 -15.017 19.337 1.00 84.88 115 GLY A O 1
ATOM 884 N N . LYS A 1 116 ? -13.683 -13.170 18.052 1.00 87.94 116 LYS A N 1
ATOM 885 C CA . LYS A 1 116 ? -12.821 -13.729 17.000 1.00 87.94 116 LYS A CA 1
ATOM 886 C C . LYS A 1 116 ? -11.345 -13.631 17.386 1.00 87.94 116 LYS A C 1
ATOM 888 O O . LYS A 1 116 ? -10.950 -12.763 18.156 1.00 87.94 116 LYS A O 1
ATOM 893 N N . ARG A 1 117 ? -10.513 -14.515 16.824 1.00 89.31 117 ARG A N 1
ATOM 894 C CA . ARG A 1 117 ? -9.058 -14.487 17.056 1.00 89.31 117 ARG A CA 1
ATOM 895 C C . ARG A 1 117 ? -8.428 -13.330 16.272 1.00 89.31 117 ARG A C 1
ATOM 897 O O . ARG A 1 117 ? -8.925 -13.025 15.188 1.00 89.31 117 ARG A O 1
ATOM 904 N N . PRO A 1 118 ? -7.270 -12.788 16.692 1.00 87.75 118 PRO A N 1
ATOM 905 C CA . PRO A 1 118 ? -6.633 -11.656 16.013 1.00 87.75 118 PRO A CA 1
ATOM 906 C C . PRO A 1 118 ? -6.404 -11.835 14.508 1.00 87.75 118 PRO A C 1
ATOM 908 O O . PRO A 1 118 ? -6.553 -10.891 13.737 1.00 87.75 118 PRO A O 1
ATOM 911 N N . TYR A 1 119 ? -6.074 -13.054 14.076 1.00 87.88 119 TYR A N 1
ATOM 912 C CA . TYR A 1 119 ? -5.926 -13.364 12.654 1.00 87.88 119 TYR A CA 1
ATOM 913 C C . TYR A 1 119 ? -7.247 -13.219 11.886 1.00 87.88 119 TYR A C 1
ATOM 915 O O . TYR A 1 119 ? -7.271 -12.606 10.824 1.00 87.88 119 TYR A O 1
ATOM 923 N N . ASP A 1 120 ? -8.344 -13.726 12.454 1.00 90.62 120 ASP A N 1
ATOM 924 C CA . ASP A 1 120 ? -9.674 -13.657 11.844 1.00 90.62 120 ASP A CA 1
ATOM 925 C C . ASP A 1 120 ? -10.187 -12.198 11.820 1.00 90.62 120 ASP A C 1
ATOM 927 O O . ASP A 1 120 ? -10.913 -11.809 10.909 1.00 90.62 120 ASP A O 1
ATOM 931 N N . VAL A 1 121 ? -9.787 -11.368 12.799 1.00 90.25 121 VAL A N 1
ATOM 932 C CA . VAL A 1 121 ? -10.044 -9.914 12.792 1.00 90.25 121 VAL A CA 1
ATOM 933 C C . VAL A 1 121 ? -9.273 -9.231 11.662 1.00 90.25 121 VAL A C 1
ATOM 935 O O . VAL A 1 121 ? -9.834 -8.402 10.956 1.00 90.25 121 VAL A O 1
ATOM 938 N N . GLN A 1 122 ? -8.003 -9.585 11.451 1.00 91.31 122 GLN A N 1
ATOM 939 C CA . GLN A 1 122 ? -7.211 -9.025 10.354 1.00 91.31 122 GLN A CA 1
ATOM 940 C C . GLN A 1 122 ? -7.788 -9.383 8.977 1.00 91.31 122 GLN A C 1
ATOM 942 O O . GLN A 1 122 ? -7.869 -8.506 8.119 1.00 91.31 122 GLN A O 1
ATOM 947 N N . GLU A 1 123 ? -8.167 -10.646 8.767 1.00 93.38 123 GLU A N 1
ATOM 948 C CA . GLU A 1 123 ? -8.803 -11.099 7.522 1.00 93.38 123 GLU A CA 1
ATOM 949 C C . GLU A 1 123 ? -10.105 -10.329 7.276 1.00 93.38 123 GLU A C 1
ATOM 951 O O . GLU A 1 123 ? -10.269 -9.727 6.216 1.00 93.38 123 GLU A O 1
ATOM 956 N N . PHE A 1 124 ? -10.949 -10.214 8.308 1.00 94.50 124 PHE A N 1
ATOM 957 C CA . PHE A 1 124 ? -12.172 -9.418 8.254 1.00 94.50 124 PHE A CA 1
ATOM 958 C C . PHE A 1 124 ? -11.914 -7.952 7.882 1.00 94.50 124 PHE A C 1
ATOM 960 O O . PHE A 1 124 ? -12.599 -7.421 7.015 1.00 94.50 124 PHE A O 1
ATOM 967 N N . CYS A 1 125 ? -10.936 -7.281 8.501 1.00 93.88 125 CYS A N 1
ATOM 968 C CA . CYS A 1 125 ? -10.632 -5.882 8.184 1.00 93.88 125 CYS A CA 1
ATOM 969 C C . CYS A 1 125 ? -10.193 -5.704 6.727 1.00 93.88 125 CYS A C 1
ATOM 971 O O . CYS A 1 125 ? -10.579 -4.723 6.091 1.00 93.88 125 CYS A O 1
ATOM 973 N N . GLY A 1 126 ? -9.391 -6.639 6.207 1.00 92.56 126 GLY A N 1
ATOM 974 C CA . GLY A 1 126 ? -8.948 -6.628 4.815 1.00 92.56 126 GLY A CA 1
ATOM 975 C C . GLY A 1 126 ? -10.121 -6.755 3.848 1.00 92.56 126 GLY A C 1
ATOM 976 O O . GLY A 1 126 ? -10.288 -5.910 2.970 1.00 92.56 126 GLY A O 1
ATOM 977 N N . GLU A 1 127 ? -10.963 -7.769 4.051 1.00 94.50 127 GLU A N 1
ATOM 978 C CA . GLU A 1 127 ? -12.171 -7.980 3.246 1.00 94.50 127 GLU A CA 1
ATOM 979 C C . GLU A 1 127 ? -13.128 -6.787 3.351 1.00 94.50 127 GLU A C 1
ATOM 981 O O . GLU A 1 127 ? -13.619 -6.286 2.340 1.00 94.50 127 GLU A O 1
ATOM 986 N N . TYR A 1 128 ? -13.353 -6.274 4.561 1.00 94.44 128 TYR A N 1
ATOM 987 C CA . TYR A 1 128 ? -14.274 -5.168 4.782 1.00 94.44 128 TYR A CA 1
ATOM 988 C C . TYR A 1 128 ? -13.830 -3.909 4.040 1.00 94.44 128 TYR A C 1
ATOM 990 O O . TYR A 1 128 ? -14.623 -3.334 3.300 1.00 94.44 128 TYR A O 1
ATOM 998 N N . ILE A 1 129 ? -12.576 -3.479 4.190 1.00 94.50 129 ILE A N 1
ATOM 999 C CA . ILE A 1 129 ? -12.099 -2.236 3.568 1.00 94.50 129 ILE A CA 1
ATOM 1000 C C . ILE A 1 129 ? -12.049 -2.337 2.038 1.00 94.50 129 ILE A C 1
ATOM 1002 O O . ILE A 1 129 ? -12.389 -1.374 1.353 1.00 94.50 129 ILE A O 1
ATOM 1006 N N . HIS A 1 130 ? -11.657 -3.485 1.487 1.00 92.19 130 HIS A N 1
ATOM 1007 C CA . HIS A 1 130 ? -11.516 -3.625 0.035 1.00 92.19 130 HIS A CA 1
ATOM 1008 C C . HIS A 1 130 ? -12.837 -3.949 -0.671 1.00 92.19 130 HIS A C 1
ATOM 1010 O O . HIS A 1 130 ? -13.077 -3.485 -1.787 1.00 92.19 130 HIS A O 1
ATOM 1016 N N . GLU A 1 131 ? -13.727 -4.716 -0.039 1.00 92.62 131 GLU A N 1
ATOM 1017 C CA . GLU A 1 131 ? -14.939 -5.214 -0.697 1.00 92.62 131 GLU A CA 1
ATOM 1018 C C . GLU A 1 131 ? -16.216 -4.502 -0.258 1.00 92.62 131 GLU A C 1
ATOM 1020 O O . GLU A 1 131 ? -17.105 -4.304 -1.092 1.00 92.62 131 GLU A O 1
ATOM 1025 N N . VAL A 1 132 ? -16.314 -4.081 1.006 1.00 93.06 132 VAL A N 1
ATOM 1026 C CA . VAL A 1 132 ? -17.561 -3.574 1.606 1.00 93.06 132 VAL A CA 1
ATOM 1027 C C . VAL A 1 132 ? -17.539 -2.062 1.786 1.00 93.06 132 VAL A C 1
ATOM 1029 O O . VAL A 1 132 ? -18.512 -1.389 1.445 1.00 93.06 132 VAL A O 1
ATOM 1032 N N . PHE A 1 133 ? -16.435 -1.519 2.291 1.00 92.50 133 PHE A N 1
ATOM 1033 C CA . PHE A 1 133 ? -16.267 -0.097 2.529 1.00 92.50 133 PHE A CA 1
ATOM 1034 C C . PHE A 1 133 ? -16.389 0.670 1.211 1.00 92.50 133 PHE A C 1
ATOM 1036 O O . PHE A 1 133 ? -15.805 0.320 0.179 1.00 92.50 133 PHE A O 1
ATOM 1043 N N . ARG A 1 134 ? -17.211 1.715 1.239 1.00 91.56 134 ARG A N 1
ATOM 1044 C CA . ARG A 1 134 ? -17.415 2.624 0.117 1.00 91.56 134 ARG A CA 1
ATOM 1045 C C . ARG A 1 134 ? -17.190 4.036 0.639 1.00 91.56 134 ARG A C 1
ATOM 1047 O O . ARG A 1 134 ? -18.054 4.509 1.378 1.00 91.56 134 ARG A O 1
ATOM 1054 N N . PRO A 1 135 ? -16.045 4.663 0.315 1.00 90.44 135 PRO A N 1
ATOM 1055 C CA 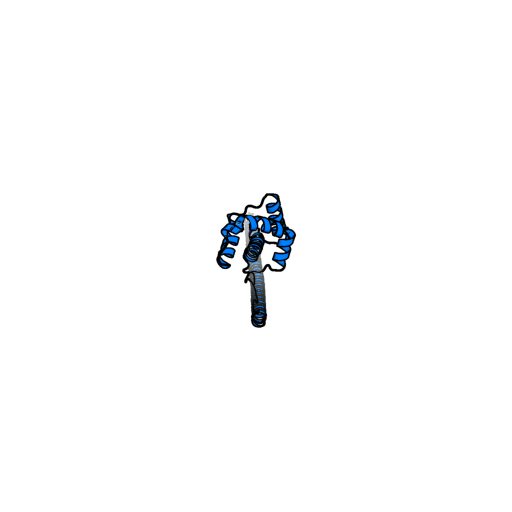. PRO A 1 135 ? -15.831 6.052 0.677 1.00 90.44 135 PRO A CA 1
ATOM 1056 C C . PRO A 1 135 ? -16.892 6.924 -0.001 1.00 90.44 135 PRO A C 1
ATOM 1058 O O . PRO A 1 135 ? -17.333 6.622 -1.115 1.00 90.44 135 PRO A O 1
ATOM 1061 N N . ASP A 1 136 ? -17.323 7.979 0.683 1.00 92.81 136 ASP A N 1
ATOM 1062 C CA . ASP A 1 136 ? -18.109 9.035 0.047 1.00 92.81 136 ASP A CA 1
ATOM 1063 C C . ASP A 1 136 ? -17.247 9.863 -0.927 1.00 92.81 136 ASP A C 1
ATOM 1065 O O . ASP A 1 136 ? -16.035 9.665 -1.026 1.00 92.81 136 ASP A O 1
ATOM 1069 N N . ASP A 1 137 ? -17.871 10.787 -1.663 1.00 94.25 137 ASP A N 1
ATOM 1070 C CA . ASP A 1 137 ? -17.174 11.588 -2.677 1.00 94.25 137 ASP A CA 1
ATOM 1071 C C . ASP A 1 137 ? -16.000 12.399 -2.084 1.00 94.25 137 ASP A C 1
ATOM 1073 O O . ASP A 1 137 ? -14.962 12.539 -2.726 1.00 94.25 137 ASP A O 1
ATOM 1077 N N . GLU A 1 138 ? -16.122 12.903 -0.848 1.00 93.25 138 GLU A N 1
ATOM 1078 C CA . GLU A 1 138 ? -15.053 13.672 -0.194 1.00 93.25 138 GLU A CA 1
ATOM 1079 C C . GLU A 1 138 ? -13.893 12.757 0.224 1.00 93.25 138 GLU A C 1
ATOM 1081 O O . GLU A 1 138 ? -12.719 13.086 0.033 1.00 93.25 138 GLU A O 1
ATOM 1086 N N . GLN A 1 139 ? -14.212 11.596 0.792 1.00 92.31 139 GLN A N 1
ATOM 1087 C CA . GLN A 1 139 ? -13.230 10.592 1.188 1.00 92.31 139 GLN A CA 1
ATOM 1088 C C . GLN A 1 139 ? -12.483 10.033 -0.026 1.00 92.31 139 GLN A C 1
ATOM 1090 O O . GLN A 1 139 ? -11.261 9.887 0.019 1.00 92.31 139 GLN A O 1
ATOM 1095 N N . ASP A 1 140 ? -13.195 9.759 -1.118 1.00 94.88 140 ASP A N 1
ATOM 1096 C CA . ASP A 1 140 ? -12.627 9.257 -2.370 1.00 94.88 140 ASP A CA 1
ATOM 1097 C C . ASP A 1 140 ? -11.666 10.279 -3.000 1.00 94.88 140 ASP A C 1
ATOM 1099 O O . ASP A 1 140 ? -10.559 9.920 -3.411 1.00 94.88 140 ASP A O 1
ATOM 1103 N N . GLU A 1 141 ? -12.021 11.569 -3.001 1.00 94.88 141 GLU A N 1
ATOM 1104 C CA . GLU A 1 141 ? -11.120 12.639 -3.448 1.00 94.88 141 GLU A CA 1
ATOM 1105 C C . GLU A 1 141 ? -9.848 12.724 -2.591 1.00 94.88 141 GLU A C 1
ATOM 1107 O O . GLU A 1 141 ? -8.747 12.829 -3.141 1.00 94.88 141 GLU A O 1
ATOM 1112 N N . LYS A 1 142 ? -9.966 12.621 -1.260 1.00 94.19 142 LYS A N 1
ATOM 1113 C CA . LYS A 1 142 ? -8.809 12.629 -0.346 1.00 94.19 142 LYS A CA 1
ATOM 1114 C C . LYS A 1 142 ? -7.897 11.424 -0.553 1.00 94.19 142 LYS A C 1
ATOM 1116 O O . LYS A 1 142 ? -6.680 11.589 -0.611 1.00 94.19 142 LYS A O 1
ATOM 1121 N N . ILE A 1 143 ? -8.469 10.229 -0.713 1.00 94.31 143 ILE A N 1
ATOM 1122 C CA . ILE A 1 143 ? -7.708 9.000 -0.983 1.00 94.31 143 ILE A CA 1
ATOM 1123 C C . ILE A 1 143 ? -6.918 9.147 -2.285 1.00 94.31 143 ILE A C 1
ATOM 1125 O O . ILE A 1 143 ? -5.719 8.872 -2.302 1.00 94.31 143 ILE A O 1
ATOM 1129 N N . LYS A 1 144 ? -7.554 9.638 -3.354 1.00 94.75 144 LYS A N 1
ATOM 1130 C CA . LYS A 1 144 ? -6.900 9.842 -4.657 1.00 94.75 144 LYS A CA 1
ATOM 1131 C C . LYS A 1 144 ? -5.816 10.912 -4.615 1.00 94.75 144 LYS A C 1
ATOM 1133 O O . LYS A 1 144 ? -4.762 10.727 -5.222 1.00 94.75 144 LYS A O 1
ATOM 1138 N N . ALA A 1 145 ? -6.057 12.016 -3.909 1.00 94.25 145 ALA A N 1
ATOM 1139 C CA . ALA A 1 145 ? -5.061 13.068 -3.729 1.00 94.25 145 ALA A CA 1
ATOM 1140 C C . ALA A 1 145 ? -3.829 12.535 -2.982 1.00 94.25 145 ALA A C 1
ATOM 1142 O O . A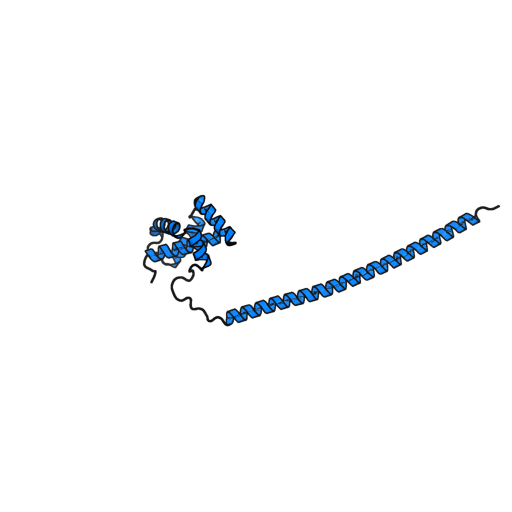LA A 1 145 ? -2.712 12.653 -3.479 1.00 94.25 145 ALA A O 1
ATOM 1143 N N . CYS A 1 146 ? -4.044 11.849 -1.858 1.00 92.25 146 CYS A N 1
ATOM 1144 C CA . CYS A 1 146 ? -2.970 11.249 -1.071 1.00 92.25 146 CYS A CA 1
ATOM 1145 C C . CYS A 1 146 ? -2.205 10.181 -1.877 1.00 92.25 146 CYS A C 1
ATOM 1147 O O . CYS A 1 146 ? -0.973 10.171 -1.902 1.00 92.25 146 CYS A O 1
ATOM 1149 N N . ALA A 1 147 ? -2.916 9.322 -2.618 1.00 92.69 147 ALA A N 1
ATOM 1150 C CA . ALA A 1 147 ? -2.297 8.336 -3.503 1.00 92.69 147 ALA A CA 1
ATOM 1151 C C . ALA A 1 147 ? -1.384 9.007 -4.544 1.00 92.69 147 ALA A C 1
ATOM 1153 O O . ALA A 1 147 ? -0.242 8.588 -4.733 1.00 92.69 147 ALA A O 1
ATOM 1154 N N . TYR A 1 148 ? -1.851 10.084 -5.178 1.00 93.62 148 TYR A N 1
ATOM 1155 C CA . TYR A 1 148 ? -1.068 10.827 -6.161 1.00 93.62 148 TYR A CA 1
ATOM 1156 C C . TYR A 1 148 ? 0.175 11.488 -5.549 1.00 93.62 148 TYR A C 1
ATOM 1158 O O . TYR A 1 148 ? 1.273 11.335 -6.091 1.00 93.62 148 TYR A O 1
ATOM 1166 N N . ASP A 1 149 ? 0.023 12.176 -4.416 1.00 92.12 149 ASP A N 1
ATOM 1167 C CA . ASP A 1 149 ? 1.097 12.952 -3.786 1.00 92.12 149 ASP A CA 1
ATOM 1168 C C . ASP A 1 149 ? 2.251 12.068 -3.291 1.00 92.12 149 ASP A C 1
ATOM 1170 O O . ASP A 1 149 ? 3.421 12.453 -3.381 1.00 92.12 149 ASP A O 1
ATOM 1174 N N . HIS A 1 150 ? 1.941 10.845 -2.855 1.00 87.06 150 HIS A N 1
ATOM 1175 C CA . HIS A 1 150 ? 2.935 9.878 -2.375 1.00 87.06 150 HIS A CA 1
ATOM 1176 C C . HIS A 1 150 ? 3.353 8.842 -3.429 1.00 87.06 150 HIS A C 1
ATOM 1178 O O . HIS A 1 150 ? 4.177 7.970 -3.146 1.00 87.06 150 HIS A O 1
ATOM 1184 N N . GLY A 1 151 ? 2.826 8.930 -4.656 1.00 91.75 151 GLY A N 1
ATOM 1185 C CA . GLY A 1 151 ? 3.135 7.993 -5.742 1.00 91.75 151 GLY A CA 1
ATOM 1186 C C . GLY A 1 151 ? 2.669 6.560 -5.464 1.00 91.75 151 GLY A C 1
ATOM 1187 O O . GLY A 1 151 ? 3.334 5.598 -5.857 1.00 91.75 151 GLY A O 1
ATOM 1188 N N . LEU A 1 152 ? 1.550 6.425 -4.758 1.00 90.75 152 LEU A N 1
ATOM 1189 C CA . LEU A 1 152 ? 0.912 5.173 -4.376 1.00 90.75 152 LEU A CA 1
ATOM 1190 C C . LEU A 1 152 ? -0.331 4.907 -5.231 1.00 90.75 152 LEU A C 1
ATOM 1192 O O . LEU A 1 152 ? -0.822 5.762 -5.963 1.00 90.75 152 LEU A O 1
ATOM 1196 N N . THR A 1 153 ? -0.846 3.686 -5.137 1.00 92.00 153 THR A N 1
ATOM 1197 C CA . THR A 1 153 ? -2.171 3.330 -5.662 1.00 92.00 153 THR A CA 1
ATOM 1198 C C . THR A 1 153 ? -3.232 3.449 -4.572 1.00 92.00 153 THR A C 1
ATOM 1200 O O . THR A 1 153 ? -2.927 3.261 -3.394 1.00 92.00 153 THR A O 1
ATOM 1203 N N . ASP A 1 154 ? -4.489 3.665 -4.960 1.00 91.94 154 ASP A N 1
ATOM 1204 C CA . ASP A 1 154 ? -5.631 3.754 -4.038 1.00 91.94 154 ASP A CA 1
ATOM 1205 C C . ASP A 1 154 ? -5.695 2.534 -3.102 1.00 91.94 154 ASP A C 1
ATOM 1207 O O . ASP A 1 154 ? -5.867 2.673 -1.896 1.00 91.94 154 ASP A O 1
ATOM 1211 N N . SER A 1 155 ? -5.443 1.331 -3.634 1.00 91.12 155 SER A N 1
ATOM 1212 C CA . SER A 1 155 ? -5.398 0.087 -2.850 1.00 91.12 155 SER A CA 1
ATOM 1213 C C . SER A 1 155 ? -4.360 0.127 -1.726 1.00 91.12 155 SER A C 1
ATOM 1215 O O . SER A 1 155 ? -4.629 -0.363 -0.636 1.00 91.12 155 SER A O 1
ATOM 1217 N N . GLN A 1 156 ? -3.184 0.710 -1.970 1.00 89.12 156 GLN A N 1
ATOM 1218 C CA . GLN A 1 156 ? -2.128 0.811 -0.956 1.00 89.12 156 GLN A CA 1
ATOM 1219 C C . GLN A 1 156 ? -2.471 1.840 0.123 1.00 89.12 156 GLN A C 1
ATOM 1221 O O . GLN A 1 156 ? -2.058 1.688 1.270 1.00 89.12 156 GLN A O 1
ATOM 1226 N N . VAL A 1 157 ? -3.229 2.878 -0.233 1.00 91.88 157 VAL A N 1
ATOM 1227 C CA . VAL A 1 157 ? -3.772 3.837 0.735 1.00 91.88 157 VAL A CA 1
ATOM 1228 C C . VAL A 1 157 ? -4.858 3.167 1.584 1.00 91.88 157 VAL A C 1
ATOM 1230 O O . VAL A 1 157 ? -4.861 3.309 2.803 1.00 91.88 157 VAL A O 1
ATOM 1233 N N . LEU A 1 158 ? -5.726 2.353 0.978 1.00 93.19 158 LEU A N 1
ATOM 1234 C CA . LEU A 1 158 ? -6.729 1.567 1.702 1.00 93.19 158 LEU A CA 1
ATOM 1235 C C . LEU A 1 158 ? -6.105 0.532 2.653 1.00 93.19 158 LEU A C 1
ATOM 1237 O O . LEU A 1 158 ? -6.638 0.307 3.737 1.00 93.19 158 LEU A O 1
ATOM 1241 N N . ASP A 1 159 ? -4.946 -0.043 2.325 1.00 92.31 159 ASP A N 1
ATOM 1242 C CA . ASP A 1 159 ? -4.232 -0.952 3.234 1.00 92.31 159 ASP A CA 1
ATOM 1243 C C . ASP A 1 159 ? -3.826 -0.270 4.557 1.00 92.31 159 ASP A C 1
ATOM 1245 O O . ASP A 1 159 ? -3.767 -0.924 5.602 1.00 92.31 159 ASP A O 1
ATOM 1249 N N . VAL A 1 160 ? -3.603 1.051 4.555 1.00 92.88 160 VAL A N 1
ATOM 1250 C CA . VAL A 1 160 ? -3.389 1.828 5.791 1.00 92.88 160 VAL A CA 1
ATOM 1251 C C . VAL A 1 160 ? -4.651 1.803 6.654 1.00 92.88 160 VAL A C 1
ATOM 1253 O O . VAL A 1 160 ? -4.570 1.564 7.860 1.00 92.88 160 VAL A O 1
ATOM 1256 N N . LEU A 1 161 ? -5.825 1.970 6.038 1.00 93.00 161 LEU A N 1
ATOM 1257 C CA . LEU A 1 161 ? -7.116 1.906 6.727 1.00 93.00 161 LEU A CA 1
ATOM 1258 C C . LEU A 1 161 ? -7.394 0.510 7.302 1.00 93.00 161 LEU A C 1
ATOM 1260 O O . LEU A 1 161 ? -7.915 0.410 8.410 1.00 93.00 161 LEU A O 1
ATOM 1264 N N . VAL A 1 162 ? -6.993 -0.564 6.610 1.00 93.88 162 VAL A N 1
ATOM 1265 C CA . VAL A 1 162 ? -7.094 -1.948 7.121 1.00 93.88 162 VAL A CA 1
ATOM 1266 C C . VAL A 1 162 ? -6.345 -2.103 8.442 1.00 93.88 162 VAL A C 1
ATOM 1268 O O . VAL A 1 162 ? -6.873 -2.674 9.401 1.00 93.88 162 VAL A O 1
ATOM 1271 N N . VAL A 1 163 ? -5.111 -1.596 8.498 1.00 92.56 163 VAL A N 1
ATOM 1272 C CA . VAL A 1 163 ? -4.267 -1.679 9.694 1.00 92.56 163 VAL A CA 1
ATOM 1273 C C . VAL A 1 163 ? -4.883 -0.888 10.845 1.00 92.56 163 VAL A C 1
ATOM 1275 O O . VAL A 1 163 ? -5.006 -1.429 11.943 1.00 92.56 163 VAL A O 1
ATOM 1278 N N . LEU A 1 164 ? -5.334 0.342 10.584 1.00 92.62 164 LEU A N 1
ATOM 1279 C CA . LEU A 1 164 ? -5.995 1.172 11.593 1.00 92.62 164 LEU A CA 1
ATOM 1280 C C . LEU A 1 164 ? -7.275 0.518 12.121 1.00 92.62 164 LEU A C 1
ATOM 1282 O O . LEU A 1 164 ? -7.482 0.480 13.331 1.00 92.62 164 LEU A O 1
ATOM 1286 N N . LEU A 1 165 ? -8.114 -0.036 11.238 1.00 93.38 165 LEU A N 1
ATOM 1287 C CA . LEU A 1 165 ? -9.354 -0.705 11.633 1.00 93.38 165 LEU A CA 1
ATOM 1288 C C . LEU A 1 165 ? -9.080 -1.911 12.527 1.00 93.38 165 LEU A C 1
ATOM 1290 O O . LEU A 1 165 ? -9.737 -2.090 13.549 1.00 93.38 165 LEU A O 1
ATOM 1294 N N . ARG A 1 166 ? -8.091 -2.730 12.160 1.00 93.19 166 ARG A N 1
ATOM 1295 C CA . ARG A 1 166 ? -7.674 -3.878 12.968 1.00 93.19 166 ARG A CA 1
ATOM 1296 C C . ARG A 1 166 ? -7.207 -3.433 14.351 1.00 93.19 166 ARG A C 1
ATOM 1298 O O . ARG A 1 166 ? -7.626 -4.025 15.340 1.00 93.19 166 ARG A O 1
ATOM 1305 N N . ASP A 1 167 ? -6.344 -2.426 14.421 1.00 91.06 167 ASP A N 1
ATOM 1306 C CA . ASP A 1 167 ? -5.775 -1.971 15.691 1.00 91.06 167 ASP A CA 1
ATOM 1307 C C . ASP A 1 167 ? -6.855 -1.355 16.598 1.00 91.06 167 ASP A C 1
ATOM 1309 O O . ASP A 1 167 ? -6.897 -1.644 17.796 1.00 91.06 167 ASP A O 1
ATOM 1313 N N . GLU A 1 168 ? -7.802 -0.609 16.025 1.00 90.81 168 GLU A N 1
ATOM 1314 C CA . GLU A 1 168 ? -8.962 -0.076 16.748 1.00 90.81 168 GLU A CA 1
ATOM 1315 C C . GLU A 1 168 ? -9.864 -1.206 17.282 1.00 90.81 168 GLU A C 1
ATOM 1317 O O . GLU A 1 168 ? -10.258 -1.201 18.449 1.00 90.81 168 GLU A O 1
ATOM 1322 N N . LEU A 1 169 ? -10.150 -2.227 16.469 1.00 90.44 169 LEU A N 1
ATOM 1323 C CA . LEU A 1 169 ? -10.992 -3.355 16.879 1.00 90.44 169 LEU A CA 1
ATOM 1324 C C . LEU A 1 169 ? -10.321 -4.241 17.939 1.00 90.44 169 LEU A C 1
ATOM 1326 O O . LEU A 1 169 ? -10.981 -4.632 18.900 1.00 90.44 169 LEU A O 1
ATOM 1330 N N . LEU A 1 170 ? -9.022 -4.523 17.803 1.00 87.81 170 LEU A N 1
ATOM 1331 C CA . LEU A 1 170 ? -8.267 -5.334 18.767 1.00 87.81 170 LEU A CA 1
ATOM 1332 C C . LEU A 1 170 ? -8.004 -4.601 20.087 1.00 87.81 170 LEU A C 1
ATOM 1334 O O . LEU A 1 170 ? -7.987 -5.224 21.150 1.00 87.81 170 LEU A O 1
ATOM 1338 N N . SER A 1 171 ? -7.825 -3.278 20.046 1.00 85.19 171 SER A N 1
ATOM 1339 C CA . SER A 1 171 ? -7.708 -2.481 21.272 1.00 85.19 171 SER A CA 1
ATOM 1340 C C . SER A 1 171 ? -9.027 -2.452 22.050 1.00 85.19 171 SER A C 1
ATOM 1342 O O . SER A 1 171 ? -9.021 -2.537 23.280 1.00 85.19 171 SER A O 1
ATOM 1344 N N . ALA A 1 172 ? -10.165 -2.433 21.349 1.00 74.19 172 ALA A N 1
ATOM 1345 C CA . ALA A 1 172 ? -11.489 -2.462 21.959 1.00 74.19 172 ALA A CA 1
ATOM 1346 C C . ALA A 1 172 ? -11.865 -3.821 22.579 1.00 74.19 172 ALA A C 1
ATOM 1348 O O . ALA A 1 172 ? -12.662 -3.850 23.519 1.00 74.19 172 ALA A O 1
ATOM 1349 N N . THR A 1 173 ? -11.316 -4.937 22.087 1.00 65.62 173 THR A N 1
ATOM 1350 C CA . THR A 1 173 ? -11.572 -6.287 22.628 1.00 65.62 173 THR A CA 1
ATOM 1351 C C . THR A 1 173 ? -10.653 -6.674 23.792 1.00 65.62 173 THR A C 1
ATOM 1353 O O . THR A 1 173 ? -10.869 -7.712 24.414 1.00 65.62 173 THR A O 1
ATOM 1356 N N . GLY A 1 174 ? -9.675 -5.831 24.146 1.00 57.47 174 GLY A N 1
ATOM 1357 C CA . GLY A 1 174 ? -8.795 -6.046 25.300 1.00 57.47 174 GLY A CA 1
ATOM 1358 C C . GLY A 1 174 ? -7.654 -7.044 25.068 1.00 57.47 174 GLY A C 1
ATOM 1359 O O . GLY A 1 174 ? -7.004 -7.437 26.031 1.00 57.47 174 GLY A O 1
ATOM 1360 N N . GLU A 1 175 ? -7.378 -7.434 23.820 1.00 53.03 175 GLU A N 1
ATOM 1361 C CA . GLU A 1 175 ? -6.270 -8.339 23.455 1.00 53.03 175 GLU A CA 1
ATOM 1362 C C . GLU A 1 175 ? -4.971 -7.590 23.079 1.00 53.03 175 GLU A C 1
ATOM 1364 O O . GLU A 1 175 ? -4.094 -8.137 22.412 1.00 53.03 175 GLU A O 1
ATOM 1369 N N . ALA A 1 176 ? -4.834 -6.328 23.498 1.00 44.69 176 ALA A N 1
ATOM 1370 C CA . ALA A 1 176 ? -3.692 -5.467 23.177 1.00 44.69 176 ALA A CA 1
ATOM 1371 C C . ALA A 1 176 ? -2.534 -5.495 24.207 1.00 44.69 176 ALA A C 1
ATOM 1373 O O . ALA A 1 176 ? -1.682 -4.604 24.166 1.00 44.69 176 ALA A O 1
ATOM 1374 N N . GLU A 1 177 ? -2.468 -6.497 25.094 1.00 36.16 177 GLU A N 1
ATOM 1375 C CA . GLU A 1 177 ? -1.311 -6.745 25.984 1.00 36.16 177 GLU A CA 1
ATOM 1376 C C . GLU A 1 177 ? -0.585 -8.062 25.674 1.00 36.16 177 GLU A C 1
ATOM 1378 O O . GLU A 1 177 ? -1.230 -9.135 25.700 1.00 36.16 177 GLU A O 1
#

Sequence (177 aa):
MEPATTQSIYYLVAGGCALLAAVIMLIVRIESHGRWKGEMEAHKAEMTEHKATVAKFMEEIRDRLLEVFDRLPPVPVAGGSPLRLTKLGETIAEELDASEWIAKVAAEVRGDVEGKRPYDVQEFCGEYIHEVFRPDDEQDEKIKACAYDHGLTDSQVLDVLVVLLRDELLSATGEAE

Solvent-accessible surface area (backbone atoms only — not comparable to full-atom values): 10179 Å² total; per-residue (Å²): 141,86,72,71,68,63,58,55,50,51,53,52,51,53,51,50,51,52,52,52,52,52,52,51,54,50,52,54,52,52,54,53,53,51,50,52,54,52,54,52,53,51,54,49,51,53,52,51,53,52,51,53,52,52,52,51,52,54,50,54,52,51,54,51,50,51,54,54,58,73,67,48,71,85,74,75,87,76,74,80,70,100,71,65,77,48,76,67,40,49,51,52,37,59,76,63,52,37,68,63,57,34,55,55,51,39,65,72,49,42,80,82,46,65,92,54,54,74,67,59,39,44,53,48,28,47,50,39,54,74,72,66,56,71,71,52,76,70,53,46,51,50,46,49,49,52,13,59,79,70,75,49,49,59,69,64,54,48,51,44,53,25,46,51,34,31,53,55,48,40,54,72,72,66,72,76,122

Mean predicted aligned error: 17.18 Å